Protein AF-X8JCR0-F1 (afdb_monomer_lite)

Sequence (203 aa):
MQSAVPSTCCLCFRPIHILAPSTELDMQSDSSDIDEIDSIQLPACKHTFHWSCWGTYESKNPSGRATCPAPNCGVSTLTYPPDTSSSSSSSKLLVTLYNEGGVSEQFDLGQALDDERYYDSHPGAKLARAFRSMIAEGDLEAAQEIMVSEDWVEAGLSVDCLDEREEGGTGGLTSLALALGRGDEETARALISWGARTEGLAG

InterPro domains:
  IPR013083 Zinc finger, RING/FYVE/PHD-type [G3DSA:3.30.40.10] (1-75)

Secondary structure (DSSP, 8-state):
---PPP-B-TTT--B-----TT----S-----------EEE-TTT--EEEHHHHHHHHHH-GGGGGB--STTT--B--B--S---SS----B-EEEEEETTEEEEEEEHHHHHHHHHHHHH-HHHHHHHHHHHHHHHT-HHHHHHHHTSHHHHHTT--TT---TT-GGGTTTS-HHHHHHHHT-HHHHHHHHHTT---TT---

Radius of gyration: 20.79 Å; chains: 1; bounding box: 53×50×53 Å

pLDDT: mean 82.3, std 17.8, range [32.12, 96.94]

Structure (mmCIF, N/CA/C/O backbone):
data_AF-X8JCR0-F1
#
_entry.id   AF-X8JCR0-F1
#
loop_
_atom_site.group_PDB
_atom_site.id
_atom_site.type_symbol
_atom_site.label_atom_id
_atom_site.label_alt_id
_atom_site.label_comp_id
_atom_site.label_asym_id
_atom_site.label_entity_id
_atom_site.label_seq_id
_atom_site.pdbx_PDB_ins_code
_atom_site.Cartn_x
_atom_site.Cartn_y
_atom_site.Cartn_z
_atom_site.occupancy
_atom_site.B_iso_or_equiv
_atom_site.auth_seq_id
_atom_site.auth_comp_id
_atom_site.auth_asym_id
_atom_site.auth_atom_id
_atom_site.pdbx_PDB_model_num
ATOM 1 N N . MET A 1 1 ? -31.529 -9.026 5.725 1.00 32.12 1 MET A N 1
ATOM 2 C CA . MET A 1 1 ? -31.311 -8.277 6.980 1.00 32.12 1 MET A CA 1
ATOM 3 C C . MET A 1 1 ? -30.013 -7.511 6.792 1.00 32.12 1 MET A C 1
ATOM 5 O O . MET A 1 1 ? -28.964 -8.134 6.806 1.00 32.12 1 MET A O 1
ATOM 9 N N . GLN A 1 2 ? -30.089 -6.225 6.440 1.00 32.38 2 GLN A N 1
ATOM 10 C CA . GLN A 1 2 ? -28.906 -5.389 6.204 1.00 32.38 2 GLN A CA 1
ATOM 11 C C . GLN A 1 2 ? -28.257 -5.098 7.559 1.00 32.38 2 GLN A C 1
ATOM 13 O O . GLN A 1 2 ? -28.899 -4.534 8.443 1.00 32.38 2 GLN A O 1
ATOM 18 N 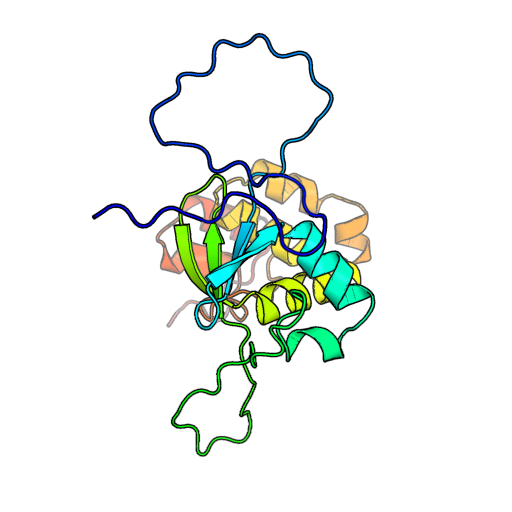N . SER A 1 3 ? -27.026 -5.570 7.747 1.00 35.69 3 SER A N 1
ATOM 19 C CA . SER A 1 3 ? -26.245 -5.292 8.948 1.00 35.69 3 SER A CA 1
ATOM 20 C C . SER A 1 3 ? -25.861 -3.815 8.912 1.00 35.69 3 SER A C 1
ATOM 22 O O . SER A 1 3 ? -25.116 -3.400 8.030 1.00 35.69 3 SER A O 1
ATOM 24 N N . ALA A 1 4 ? -26.426 -3.011 9.814 1.00 46.72 4 ALA A N 1
ATOM 25 C CA . ALA A 1 4 ? -26.104 -1.594 9.922 1.00 46.72 4 ALA A CA 1
ATOM 26 C C . ALA A 1 4 ? -24.630 -1.449 10.321 1.00 46.72 4 ALA A C 1
ATOM 28 O O . ALA A 1 4 ? -24.219 -1.935 11.378 1.00 46.72 4 ALA A O 1
ATOM 29 N N . VAL A 1 5 ? -23.831 -0.830 9.455 1.00 54.09 5 VAL A N 1
ATOM 30 C CA . VAL A 1 5 ? -22.429 -0.539 9.750 1.00 54.09 5 VAL A CA 1
ATOM 31 C C . VAL A 1 5 ? -22.396 0.564 10.821 1.00 54.09 5 VAL A C 1
ATOM 33 O O . VAL A 1 5 ? -23.158 1.528 10.709 1.00 54.09 5 VAL A O 1
ATOM 36 N N . PRO A 1 6 ? -21.599 0.433 11.896 1.00 57.28 6 PRO A N 1
ATOM 37 C CA . PRO A 1 6 ? -21.528 1.442 12.947 1.00 57.28 6 PRO A CA 1
ATOM 38 C C . PRO A 1 6 ? -21.065 2.784 12.379 1.00 57.28 6 PRO A C 1
ATOM 40 O O . PRO A 1 6 ? -20.041 2.868 11.711 1.00 57.28 6 PRO A O 1
ATOM 43 N N . SER A 1 7 ? -21.820 3.839 12.673 1.00 71.62 7 SER A N 1
ATOM 44 C CA . SER A 1 7 ? -21.709 5.144 12.016 1.00 71.62 7 SER A CA 1
ATOM 45 C C . SER A 1 7 ? -20.734 6.118 12.686 1.00 71.62 7 SER A C 1
ATOM 47 O O . SER A 1 7 ? -20.733 7.294 12.336 1.00 71.62 7 SER A O 1
ATOM 49 N N . THR A 1 8 ? -19.948 5.688 13.682 1.00 87.62 8 THR A N 1
ATOM 50 C CA . THR A 1 8 ? -19.044 6.566 14.453 1.00 87.62 8 THR A CA 1
ATOM 51 C C . THR A 1 8 ? -17.763 5.858 14.877 1.00 87.62 8 THR A C 1
ATOM 53 O O . THR A 1 8 ? -17.810 4.721 15.348 1.00 87.62 8 THR A O 1
ATOM 56 N N . CYS A 1 9 ? -16.639 6.567 14.808 1.00 90.88 9 CYS A N 1
ATOM 57 C CA . CYS A 1 9 ? -15.333 6.081 15.243 1.00 90.88 9 CYS A CA 1
ATOM 58 C C . CYS A 1 9 ? -15.215 6.042 16.772 1.00 90.88 9 CYS A C 1
ATOM 60 O O . CYS A 1 9 ? -15.446 7.043 17.450 1.00 90.88 9 CYS A O 1
ATOM 62 N N . CYS A 1 10 ? -14.785 4.910 17.335 1.00 92.62 10 CYS A N 1
ATOM 63 C CA . CYS A 1 10 ? -14.660 4.744 18.789 1.00 92.62 10 CYS A CA 1
ATOM 64 C C . CYS A 1 10 ? -13.437 5.449 19.422 1.00 92.62 10 CYS A C 1
ATOM 66 O O . CYS A 1 10 ? -13.287 5.389 20.641 1.00 92.62 10 CYS A O 1
ATOM 68 N N . LEU A 1 11 ? -12.569 6.093 18.629 1.00 91.69 11 LEU A N 1
ATOM 69 C CA . LEU A 1 11 ? -11.407 6.858 19.116 1.00 91.69 11 LEU A CA 1
ATOM 70 C C . LEU A 1 11 ? -11.662 8.371 19.145 1.00 91.69 11 LEU A C 1
ATOM 72 O O . LEU A 1 11 ? -11.353 9.026 20.137 1.00 91.69 11 LEU A O 1
ATOM 76 N N . CYS A 1 12 ? -12.213 8.931 18.065 1.00 91.88 12 CYS A N 1
ATOM 77 C CA . CYS A 1 12 ? -12.450 10.372 17.940 1.00 91.88 12 CYS A CA 1
ATOM 78 C C . CYS A 1 12 ? -13.924 10.770 18.122 1.00 91.88 12 CYS A C 1
ATOM 80 O O . CYS A 1 12 ? -14.222 11.962 18.186 1.00 91.88 12 CYS A O 1
ATOM 82 N N . PHE A 1 13 ? -14.838 9.793 18.199 1.00 89.88 13 PHE A N 1
ATOM 83 C CA . PHE A 1 13 ? -16.292 9.975 18.320 1.00 89.88 13 PHE A CA 1
ATOM 84 C C . PHE A 1 13 ? -16.938 10.776 17.178 1.00 89.88 13 PHE A C 1
ATOM 86 O O . PHE A 1 13 ? -18.07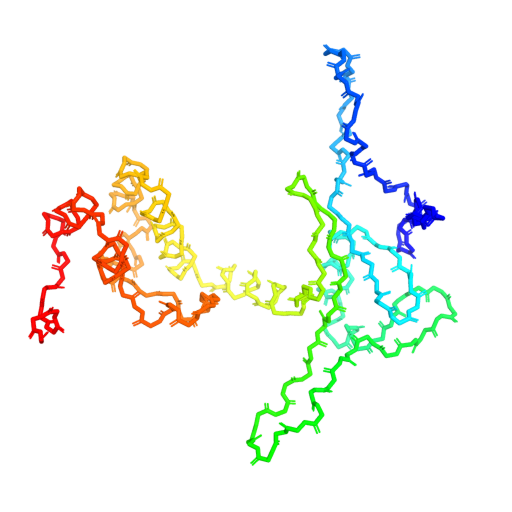8 11.221 17.302 1.00 89.88 13 PHE A O 1
ATOM 93 N N . ARG A 1 14 ? -16.230 10.946 16.056 1.00 87.69 14 ARG A N 1
ATOM 94 C CA . ARG A 1 14 ? -16.751 11.565 14.832 1.00 87.69 14 ARG A CA 1
ATOM 95 C C . ARG A 1 14 ? -17.437 10.524 13.941 1.00 87.69 14 ARG A C 1
ATOM 97 O O . ARG A 1 14 ? -17.109 9.334 14.050 1.00 87.69 14 ARG A O 1
ATOM 104 N N . PRO A 1 15 ? -18.392 10.944 13.092 1.00 83.50 15 PRO A N 1
ATOM 105 C CA . PRO A 1 15 ? -19.056 10.044 12.160 1.00 83.50 15 PRO A CA 1
ATOM 106 C C . PRO A 1 15 ? -18.071 9.397 11.180 1.00 83.50 15 PRO A C 1
ATOM 108 O O . PRO A 1 15 ? -17.012 9.950 10.882 1.00 83.50 15 PRO A O 1
ATOM 111 N N . ILE A 1 16 ? -18.427 8.206 10.708 1.00 81.50 16 ILE A N 1
ATOM 112 C CA . ILE A 1 16 ? -17.735 7.504 9.625 1.00 81.50 16 ILE A CA 1
ATOM 113 C C . ILE A 1 16 ? -18.634 7.575 8.396 1.00 81.50 16 ILE A C 1
ATOM 115 O O . ILE A 1 16 ? -19.791 7.149 8.448 1.00 81.50 16 ILE A O 1
ATOM 119 N N . HIS A 1 17 ? -18.102 8.125 7.310 1.00 71.56 17 HIS A N 1
ATOM 120 C CA . HIS A 1 17 ? -18.827 8.293 6.061 1.00 71.56 17 HIS A CA 1
ATOM 121 C C . HIS A 1 17 ? -18.579 7.066 5.189 1.00 71.56 17 HIS A C 1
ATOM 123 O O . HIS A 1 17 ? -17.493 6.876 4.662 1.00 71.56 17 HIS A O 1
ATOM 129 N N . ILE A 1 18 ? -19.589 6.210 5.057 1.00 60.81 18 ILE A N 1
ATOM 130 C CA . ILE A 1 18 ? -19.546 5.081 4.125 1.00 60.81 18 ILE A CA 1
ATOM 131 C C . ILE A 1 18 ? -20.283 5.540 2.877 1.00 60.81 18 ILE A C 1
ATOM 133 O O . ILE A 1 18 ? -21.478 5.839 2.952 1.00 60.81 18 ILE A O 1
ATOM 137 N N . LEU A 1 19 ? -19.585 5.621 1.742 1.00 53.94 19 LEU A N 1
ATOM 138 C CA . LEU A 1 19 ? -20.215 5.940 0.465 1.00 53.94 19 LEU A CA 1
ATOM 139 C C . LEU A 1 19 ? -21.287 4.883 0.163 1.00 53.94 19 LEU A C 1
ATOM 141 O O . LEU A 1 19 ? -20.994 3.717 -0.100 1.00 53.94 19 LEU A O 1
ATOM 145 N N . ALA A 1 20 ? -22.559 5.277 0.240 1.00 47.97 20 ALA A N 1
ATOM 146 C CA . ALA A 1 20 ? -23.655 4.433 -0.209 1.00 47.97 20 ALA A CA 1
ATOM 147 C C . ALA A 1 20 ? -23.610 4.340 -1.748 1.00 47.97 20 ALA A C 1
ATOM 149 O O . ALA A 1 20 ? -23.444 5.372 -2.402 1.00 47.97 20 ALA A O 1
ATOM 150 N N . PRO A 1 21 ? -23.818 3.154 -2.351 1.00 43.97 21 PRO A N 1
ATOM 151 C CA . PRO A 1 21 ? -23.618 2.919 -3.787 1.00 43.97 21 PRO A CA 1
ATOM 152 C C . PRO A 1 21 ? -24.686 3.555 -4.707 1.00 43.97 21 PRO A C 1
ATOM 154 O O . PRO A 1 21 ? -25.007 2.997 -5.754 1.00 43.97 21 PRO A O 1
ATOM 157 N N . SER A 1 22 ? -25.324 4.674 -4.341 1.00 42.28 22 SER A N 1
ATOM 158 C CA . SER A 1 22 ? -26.428 5.251 -5.138 1.00 42.28 22 SER A CA 1
ATOM 159 C C . SER A 1 22 ? -26.646 6.762 -5.011 1.00 42.28 22 SER A C 1
ATOM 161 O O . SER A 1 22 ? -27.726 7.230 -5.364 1.00 42.28 22 SER A O 1
ATOM 163 N N . THR A 1 23 ? -25.679 7.543 -4.529 1.00 42.44 23 THR A N 1
ATOM 164 C CA . THR A 1 23 ? -25.861 9.004 -4.474 1.00 42.44 23 THR A CA 1
ATOM 165 C C . THR A 1 23 ? -25.008 9.654 -5.546 1.00 42.44 23 THR A C 1
ATOM 167 O O . THR A 1 23 ? -23.797 9.780 -5.395 1.00 42.44 23 THR A O 1
ATOM 170 N N . GLU A 1 24 ? -25.647 10.024 -6.651 1.00 44.69 24 GLU A N 1
ATOM 171 C CA . GLU A 1 24 ? -25.055 10.896 -7.660 1.00 44.69 24 GLU A CA 1
ATOM 172 C C . GLU A 1 24 ? -24.813 12.244 -6.972 1.00 44.69 24 GLU A C 1
ATOM 174 O O . GLU A 1 24 ? -25.754 12.903 -6.527 1.00 44.69 24 GLU A O 1
ATOM 179 N N . LEU A 1 25 ? -23.544 12.578 -6.740 1.00 49.50 25 LEU A N 1
ATOM 180 C CA . LEU A 1 25 ? -23.158 13.758 -5.978 1.00 49.50 25 LEU A CA 1
ATOM 181 C C . LEU A 1 25 ? -23.410 15.008 -6.830 1.00 49.50 25 LEU A C 1
ATOM 183 O O . LEU A 1 25 ? -22.664 15.289 -7.768 1.00 49.50 25 LEU A O 1
ATOM 187 N N . ASP A 1 26 ? -24.445 15.776 -6.482 1.00 42.12 26 ASP A N 1
ATOM 188 C CA . ASP A 1 26 ? -24.567 17.167 -6.914 1.00 42.12 26 ASP A CA 1
ATOM 189 C C . ASP A 1 26 ? -23.321 17.933 -6.435 1.00 42.12 26 ASP A C 1
ATOM 191 O O . ASP A 1 26 ? -23.048 18.049 -5.238 1.00 42.12 26 ASP A O 1
ATOM 195 N N . MET A 1 27 ? -22.540 18.429 -7.398 1.00 51.06 27 MET A N 1
ATOM 196 C CA . MET A 1 27 ? -21.222 19.058 -7.235 1.00 51.06 27 MET A CA 1
ATOM 197 C C . MET A 1 27 ? -21.269 20.451 -6.575 1.00 51.06 27 MET A C 1
ATOM 199 O O . MET A 1 27 ? -20.742 21.416 -7.130 1.00 51.06 27 MET A O 1
ATOM 203 N N . GLN A 1 28 ? -21.896 20.599 -5.408 1.00 49.25 28 GLN A N 1
ATOM 204 C CA . GLN A 1 28 ? -21.862 21.843 -4.629 1.00 49.25 28 GLN A CA 1
ATOM 205 C C . GLN A 1 28 ? -21.836 21.564 -3.120 1.00 49.25 28 GLN A C 1
ATOM 207 O O . GLN A 1 28 ? -22.833 21.733 -2.424 1.00 49.25 28 GLN A O 1
ATOM 212 N N . SER A 1 29 ? -20.669 21.186 -2.596 1.00 41.72 29 SER A N 1
ATOM 213 C CA . SER A 1 29 ? -20.347 21.377 -1.179 1.00 41.72 29 SER A CA 1
ATOM 214 C C . SER A 1 29 ? -18.913 21.886 -1.072 1.00 41.72 29 SER A C 1
ATOM 216 O O . SER A 1 29 ? -17.950 21.136 -1.197 1.00 41.72 29 SER A O 1
ATOM 218 N N . ASP A 1 30 ? -18.799 23.199 -0.902 1.00 42.62 30 ASP A N 1
ATOM 219 C CA . ASP A 1 30 ? -17.584 23.919 -0.528 1.00 42.62 30 ASP A CA 1
ATOM 220 C C . ASP A 1 30 ? -17.314 23.695 0.971 1.00 42.62 30 ASP A C 1
ATOM 222 O O . ASP A 1 30 ? -17.564 24.571 1.799 1.00 42.62 30 ASP A O 1
ATOM 226 N N . SER A 1 31 ? -16.890 22.481 1.341 1.00 43.94 31 SER A N 1
ATOM 227 C CA . SER A 1 31 ? -16.419 22.187 2.697 1.00 43.94 31 SER A CA 1
ATOM 228 C C . SER A 1 31 ? -15.007 21.626 2.662 1.00 43.94 31 SER A C 1
ATOM 230 O O . SER A 1 31 ? -14.744 20.574 2.090 1.00 43.94 31 SER A O 1
ATOM 232 N N . SER A 1 32 ? -14.102 22.319 3.341 1.00 41.47 32 SER A N 1
ATOM 233 C CA . SER A 1 32 ? -12.735 21.913 3.677 1.00 41.47 32 SER A CA 1
ATOM 234 C C . SER A 1 32 ? -12.657 20.723 4.654 1.00 41.47 32 SER A C 1
ATOM 236 O O . SER A 1 32 ? -11.665 20.578 5.366 1.00 41.47 32 SER A O 1
ATOM 238 N N . ASP A 1 33 ? -13.697 19.895 4.715 1.00 45.28 33 ASP A N 1
ATOM 239 C CA . ASP A 1 33 ? -13.726 18.638 5.448 1.00 45.28 33 ASP A CA 1
ATOM 240 C C . ASP A 1 33 ? -13.480 17.523 4.431 1.00 45.28 33 ASP A C 1
ATOM 242 O O . ASP A 1 33 ? -14.374 17.111 3.696 1.00 45.28 33 ASP A O 1
ATOM 246 N N . ILE A 1 34 ? -12.234 17.057 4.354 1.00 49.34 34 ILE A N 1
ATOM 247 C CA . ILE A 1 34 ? -11.940 15.760 3.746 1.00 49.34 34 ILE A CA 1
ATOM 248 C C . ILE A 1 34 ? -12.628 14.740 4.657 1.00 49.34 34 ILE A C 1
ATOM 250 O O . ILE A 1 34 ? -12.091 14.382 5.707 1.00 49.34 34 ILE A O 1
ATOM 254 N N . ASP A 1 35 ? -13.856 14.355 4.316 1.00 52.94 35 ASP A N 1
ATOM 255 C CA . ASP A 1 35 ? -14.552 13.264 4.986 1.00 52.94 35 ASP A CA 1
ATOM 256 C C . ASP A 1 35 ? -13.713 12.002 4.757 1.00 52.94 35 ASP A C 1
ATOM 258 O O . ASP A 1 35 ? -13.630 11.487 3.646 1.00 52.94 35 ASP A O 1
ATOM 262 N N . GLU A 1 36 ? -13.015 11.538 5.793 1.00 58.16 36 GLU A N 1
ATOM 263 C CA . GLU A 1 36 ? -12.220 10.315 5.717 1.00 58.16 36 GLU A CA 1
ATOM 264 C C . GLU A 1 36 ? -13.176 9.125 5.545 1.00 58.16 36 GLU A C 1
ATOM 266 O O . GLU A 1 36 ? -13.865 8.714 6.486 1.00 58.16 36 GLU A O 1
ATOM 271 N N . ILE A 1 37 ? -13.244 8.619 4.311 1.00 67.50 37 ILE A N 1
ATOM 272 C CA . ILE A 1 37 ? -14.103 7.500 3.896 1.00 67.50 37 ILE A CA 1
ATOM 273 C C . ILE A 1 37 ? -13.554 6.167 4.431 1.00 67.50 37 ILE A C 1
ATOM 275 O O . ILE A 1 37 ? -14.311 5.227 4.694 1.00 67.50 37 ILE A O 1
ATOM 279 N N . ASP A 1 38 ? -12.243 6.109 4.671 1.00 85.81 38 ASP A N 1
ATOM 280 C CA . ASP A 1 38 ? -11.549 4.889 5.054 1.00 85.81 38 ASP A CA 1
ATOM 281 C C . ASP A 1 38 ? -11.787 4.532 6.522 1.00 85.81 38 ASP A C 1
ATOM 283 O O . ASP A 1 38 ? -11.375 5.216 7.469 1.00 85.81 38 ASP A O 1
ATOM 287 N N . SER A 1 39 ? -12.447 3.397 6.725 1.00 90.44 39 SER A N 1
ATOM 288 C CA . SER A 1 39 ? -12.751 2.886 8.053 1.00 90.44 39 SER A CA 1
ATOM 289 C C . SER A 1 39 ? -12.496 1.400 8.184 1.00 90.44 39 SER A C 1
ATOM 291 O O . SER A 1 39 ? -12.578 0.618 7.241 1.00 90.44 39 SER A O 1
ATOM 293 N N . ILE A 1 40 ? -12.189 1.000 9.408 1.00 92.75 40 ILE A N 1
ATOM 294 C CA . ILE A 1 40 ? -11.911 -0.379 9.774 1.00 92.75 40 ILE A CA 1
ATOM 295 C C . ILE A 1 40 ? -12.933 -0.842 10.800 1.00 92.75 40 ILE A C 1
ATOM 297 O O . ILE A 1 40 ? -13.318 -0.092 11.699 1.00 92.75 40 ILE A O 1
ATOM 301 N N . GLN A 1 41 ? -13.330 -2.105 10.719 1.00 92.94 41 GLN A N 1
ATOM 302 C CA . GLN A 1 41 ? -14.153 -2.760 11.723 1.00 92.94 41 GLN A CA 1
ATOM 303 C C . GLN A 1 41 ? -13.455 -4.007 12.254 1.00 92.94 41 GLN A C 1
ATOM 305 O O . GLN A 1 41 ? -13.047 -4.890 11.499 1.00 92.94 41 GLN A O 1
ATOM 310 N N . LEU A 1 42 ? -13.375 -4.115 13.580 1.00 93.44 42 LEU A N 1
ATOM 311 C CA . LEU A 1 42 ? -12.841 -5.304 14.236 1.00 93.44 42 LEU A CA 1
ATOM 312 C C . LEU A 1 42 ? -13.864 -6.451 14.182 1.00 93.44 42 LEU A C 1
ATOM 314 O O . LEU A 1 42 ? -15.001 -6.278 14.634 1.00 93.44 42 LEU A O 1
ATOM 318 N N . PRO A 1 43 ? -13.492 -7.657 13.722 1.00 90.75 43 PRO A N 1
ATOM 319 C CA . PRO A 1 43 ? -14.444 -8.746 13.525 1.00 90.75 43 PRO A CA 1
ATOM 320 C C . PRO A 1 43 ? -15.039 -9.270 14.839 1.00 90.75 43 PRO A C 1
ATOM 322 O O . PRO A 1 43 ? -16.217 -9.633 14.850 1.00 90.75 43 PRO A O 1
ATOM 325 N N . ALA A 1 44 ? -14.256 -9.272 15.926 1.00 89.94 44 ALA A N 1
ATOM 326 C CA . ALA A 1 44 ? -14.629 -9.852 17.218 1.00 89.94 44 ALA A CA 1
ATOM 327 C C . ALA A 1 44 ? -15.594 -8.979 18.041 1.00 89.94 44 ALA A C 1
ATOM 329 O O . ALA A 1 44 ? -16.522 -9.501 18.650 1.00 89.94 44 ALA A O 1
ATOM 330 N N . CYS A 1 45 ? -15.390 -7.658 18.065 1.00 92.06 45 CYS A N 1
ATOM 331 C CA . CYS A 1 45 ? -16.192 -6.728 18.872 1.00 92.06 45 CYS A CA 1
ATOM 332 C C . CYS A 1 45 ? -17.052 -5.763 18.047 1.00 92.06 45 CYS A C 1
ATOM 334 O O . CYS A 1 45 ? -17.831 -5.011 18.623 1.00 92.06 45 CYS A O 1
ATOM 336 N N . LYS A 1 46 ? -16.920 -5.774 16.713 1.00 91.56 46 LYS A N 1
ATOM 337 C CA . LYS A 1 46 ? -17.639 -4.904 15.765 1.00 91.56 46 LYS A CA 1
ATOM 338 C C . LYS A 1 46 ? -17.433 -3.398 15.976 1.00 91.56 46 LYS A C 1
ATOM 340 O O . LYS A 1 46 ? -18.097 -2.598 15.325 1.00 91.56 46 LYS A O 1
ATOM 345 N N . HIS A 1 47 ? -16.487 -2.992 16.825 1.00 92.75 47 HIS A N 1
ATOM 346 C CA . HIS A 1 47 ? -16.085 -1.592 16.937 1.00 92.75 47 HIS A CA 1
ATOM 347 C C . HIS A 1 47 ? -15.450 -1.111 15.639 1.00 92.75 47 HIS A C 1
ATOM 349 O O . HIS A 1 47 ? -14.718 -1.860 14.986 1.00 92.75 47 HIS A O 1
ATOM 355 N N . THR A 1 48 ? -15.758 0.135 15.290 1.00 92.00 48 THR A N 1
ATOM 356 C CA . THR A 1 48 ? -15.350 0.754 14.028 1.00 92.00 48 THR A CA 1
ATOM 357 C C . THR A 1 48 ? -14.504 1.991 14.314 1.00 92.00 48 THR A C 1
ATOM 359 O O . THR A 1 48 ? -14.735 2.702 15.299 1.00 92.00 48 THR A O 1
ATOM 362 N N . PHE A 1 49 ? -13.495 2.223 13.483 1.00 92.62 49 PHE A N 1
ATOM 363 C CA . PHE A 1 49 ? -12.529 3.308 13.622 1.00 92.62 49 PHE A CA 1
ATOM 364 C C . PHE A 1 49 ? -12.206 3.888 12.244 1.00 92.62 49 PHE A C 1
ATOM 366 O O . PHE A 1 49 ? -12.241 3.150 11.263 1.00 92.62 49 PHE A O 1
ATOM 373 N N . HIS A 1 50 ? -11.852 5.172 12.165 1.00 91.81 50 HIS A N 1
ATOM 374 C CA . HIS A 1 50 ? -11.146 5.696 10.987 1.00 91.81 50 HIS A CA 1
ATOM 375 C C . HIS A 1 50 ? -9.773 5.033 10.874 1.00 91.81 50 HIS A C 1
ATOM 377 O O . HIS A 1 50 ? -9.142 4.765 11.909 1.00 91.81 50 HIS A O 1
ATOM 383 N N . TRP A 1 51 ? -9.305 4.809 9.647 1.00 90.81 51 TRP A N 1
ATOM 384 C CA . TRP A 1 51 ? -7.957 4.301 9.390 1.00 90.81 51 TRP A CA 1
ATOM 385 C C . TRP A 1 51 ? -6.897 5.169 10.085 1.00 90.81 51 TRP A C 1
ATOM 387 O O . TRP A 1 51 ? -6.109 4.669 10.896 1.00 90.81 51 TRP A O 1
ATOM 397 N N . SER A 1 52 ? -6.954 6.489 9.881 1.00 89.81 52 SER A N 1
ATOM 398 C CA . SER A 1 52 ? -6.011 7.457 10.454 1.00 89.81 52 SER A CA 1
ATOM 399 C C . SER A 1 52 ? -6.023 7.470 11.984 1.00 89.81 52 SER A C 1
ATOM 401 O O . SER A 1 52 ? -4.974 7.591 12.631 1.00 89.81 52 SER A O 1
ATOM 403 N N . CYS A 1 53 ? -7.204 7.315 12.594 1.00 92.25 53 CYS A N 1
ATOM 404 C CA . CYS A 1 53 ? -7.356 7.290 14.045 1.00 92.25 53 CYS A CA 1
ATOM 405 C C . CYS A 1 53 ? -6.647 6.074 14.635 1.00 92.25 53 CYS A C 1
ATOM 407 O O . CYS A 1 53 ? -5.942 6.203 15.640 1.00 92.25 53 CYS A O 1
ATOM 409 N N . TRP A 1 54 ? -6.807 4.907 14.006 1.00 92.56 54 TRP A N 1
ATOM 410 C CA . TRP A 1 54 ? -6.105 3.700 14.423 1.00 92.56 54 TRP A CA 1
ATOM 411 C C . TRP A 1 54 ? -4.593 3.829 14.224 1.00 92.56 54 TRP A C 1
ATOM 413 O O . TRP A 1 54 ? -3.843 3.580 15.169 1.00 92.56 54 TRP A O 1
ATOM 423 N N . GLY A 1 55 ? -4.140 4.286 13.051 1.00 90.31 55 GLY A N 1
ATOM 424 C CA . GLY A 1 55 ? -2.715 4.506 12.777 1.00 90.31 55 GLY A CA 1
ATOM 425 C C . GLY A 1 55 ? -2.068 5.474 13.778 1.00 90.31 55 GLY A C 1
ATOM 426 O O . GLY A 1 55 ? -0.987 5.222 14.307 1.00 90.31 55 GLY A O 1
ATOM 427 N N . THR A 1 56 ? -2.773 6.546 14.152 1.00 91.19 56 THR A N 1
ATOM 428 C CA . THR A 1 56 ? -2.323 7.493 15.188 1.00 91.19 56 THR A CA 1
ATOM 429 C C . THR A 1 56 ? -2.285 6.869 16.585 1.00 91.19 56 THR A C 1
ATOM 431 O O . THR A 1 56 ? -1.396 7.169 17.385 1.00 91.19 56 THR A O 1
ATOM 434 N N . TYR A 1 57 ? -3.266 6.032 16.924 1.00 91.81 57 TYR A N 1
ATOM 435 C CA . TYR A 1 57 ? -3.290 5.320 18.200 1.00 91.81 57 TYR A CA 1
ATOM 436 C C . TYR A 1 57 ? -2.099 4.360 18.316 1.00 91.81 57 TYR A C 1
ATOM 438 O O . TYR A 1 57 ? -1.392 4.355 19.325 1.00 91.81 57 TYR A O 1
ATOM 446 N N . GLU A 1 58 ? -1.853 3.588 17.264 1.00 90.44 58 GLU A N 1
ATOM 447 C CA . GLU A 1 58 ? -0.820 2.561 17.230 1.00 90.44 58 GLU A CA 1
ATOM 448 C C . GLU A 1 58 ? 0.593 3.161 17.096 1.00 90.44 58 GLU A C 1
ATOM 450 O O . GLU A 1 58 ? 1.526 2.653 17.712 1.00 90.44 58 GLU A O 1
ATOM 455 N N . SER A 1 59 ? 0.769 4.304 16.422 1.00 87.69 59 SER A N 1
ATOM 456 C CA . SER A 1 59 ? 2.046 5.045 16.424 1.00 87.69 59 SER A CA 1
ATOM 457 C C . SER A 1 59 ? 2.437 5.579 17.800 1.00 87.69 59 SER A C 1
ATOM 459 O O . SER A 1 59 ? 3.611 5.545 18.171 1.00 87.69 59 SER A O 1
ATOM 461 N N . LYS A 1 60 ? 1.461 6.008 18.607 1.00 89.62 60 LYS A N 1
ATOM 462 C CA . LYS A 1 60 ? 1.690 6.431 19.999 1.00 89.62 60 LYS A CA 1
ATOM 463 C C . LYS A 1 60 ? 1.879 5.253 20.954 1.00 89.62 60 LYS A C 1
ATOM 465 O O . LYS A 1 60 ? 2.471 5.428 22.018 1.00 89.62 60 LYS A O 1
ATOM 470 N N . ASN A 1 61 ? 1.362 4.076 20.605 1.00 86.94 61 ASN A N 1
ATOM 471 C CA . ASN A 1 61 ? 1.447 2.870 21.418 1.00 86.94 61 ASN A CA 1
ATOM 472 C C . ASN A 1 61 ? 1.574 1.614 20.532 1.00 86.94 61 ASN A C 1
ATOM 474 O O . ASN A 1 61 ? 0.565 0.952 20.278 1.00 86.94 61 ASN A O 1
ATOM 478 N N . PRO A 1 62 ? 2.793 1.243 20.094 1.00 76.81 62 PRO A N 1
ATOM 479 C CA . PRO A 1 62 ? 3.000 0.131 19.156 1.00 76.81 62 PRO A CA 1
ATOM 480 C C . PRO A 1 62 ? 2.496 -1.223 19.679 1.00 76.81 62 PRO A C 1
ATOM 482 O O . PRO A 1 62 ? 1.965 -2.041 18.930 1.00 76.81 62 PRO A O 1
ATOM 485 N N . SER A 1 63 ? 2.576 -1.440 20.995 1.00 79.50 63 SER A N 1
ATOM 486 C CA . SER A 1 63 ? 2.023 -2.629 21.662 1.00 79.50 63 SER A CA 1
ATOM 487 C C . SER A 1 63 ? 0.497 -2.578 21.826 1.00 79.50 63 SER A C 1
ATOM 489 O O . SER A 1 63 ? -0.125 -3.573 22.194 1.00 79.50 63 SER A O 1
ATOM 491 N N . GLY A 1 64 ? -0.119 -1.422 21.569 1.00 80.38 64 GLY A N 1
ATOM 492 C CA . GLY A 1 64 ? -1.549 -1.166 21.726 1.00 80.38 64 GLY A CA 1
ATOM 493 C C . GLY A 1 64 ? -2.419 -1.888 20.705 1.00 80.38 64 GLY A C 1
ATOM 494 O O . GLY A 1 64 ? -3.593 -2.118 20.970 1.00 80.38 64 GLY A O 1
ATOM 495 N N . ARG A 1 65 ? -1.853 -2.339 19.577 1.00 88.25 65 ARG A N 1
ATOM 496 C CA . ARG A 1 65 ? -2.608 -3.075 18.550 1.00 88.25 65 ARG A CA 1
ATOM 497 C C . ARG A 1 65 ? -3.103 -4.452 18.991 1.00 88.25 65 ARG A C 1
ATOM 499 O O . ARG A 1 65 ? -3.800 -5.091 18.210 1.00 88.25 65 ARG A O 1
ATOM 506 N N . ALA A 1 66 ? -2.704 -4.929 20.175 1.00 89.25 66 ALA A N 1
ATOM 507 C CA . ALA A 1 66 ? -3.093 -6.229 20.717 1.00 89.25 66 ALA A CA 1
ATOM 508 C C . ALA A 1 66 ? -4.497 -6.246 21.338 1.00 89.25 66 ALA A C 1
ATOM 510 O O . ALA A 1 66 ? -5.088 -7.317 21.496 1.00 89.25 66 ALA A O 1
ATOM 511 N N . THR A 1 67 ? -5.035 -5.078 21.692 1.00 92.88 67 THR A N 1
ATOM 512 C CA . THR A 1 67 ? -6.347 -4.950 22.325 1.00 92.88 67 THR A CA 1
ATOM 513 C C . THR A 1 67 ? -7.173 -3.855 21.668 1.00 92.88 67 THR A C 1
ATOM 515 O O . THR A 1 67 ? -6.662 -2.867 21.150 1.00 92.88 67 THR A O 1
ATOM 518 N N . CYS A 1 68 ? -8.493 -4.027 21.685 1.00 94.06 68 CYS A N 1
ATOM 519 C CA . CYS A 1 68 ? -9.409 -3.030 21.157 1.00 94.06 68 CYS A CA 1
ATOM 520 C C . CYS A 1 68 ? -9.355 -1.755 22.024 1.00 94.06 68 CYS A C 1
ATOM 522 O O . CYS A 1 68 ? -9.661 -1.841 23.219 1.00 94.06 68 CYS A O 1
ATOM 524 N N . PRO A 1 69 ? -9.049 -0.574 21.447 1.00 93.31 69 PRO A N 1
ATOM 525 C CA . PRO A 1 69 ? -8.932 0.676 22.196 1.00 93.31 69 PRO A CA 1
ATOM 526 C C . PRO A 1 69 ? -10.282 1.329 22.521 1.00 93.31 69 PRO A C 1
ATOM 528 O O . PRO A 1 69 ? -10.316 2.375 23.167 1.00 93.31 69 PRO A O 1
ATOM 531 N N . ALA A 1 70 ? -11.399 0.737 22.083 1.00 92.12 70 ALA A N 1
ATOM 532 C CA . ALA A 1 70 ? -12.724 1.240 22.419 1.00 92.12 70 ALA A CA 1
ATOM 533 C C . ALA A 1 70 ? -12.959 1.188 23.946 1.00 92.12 70 ALA A C 1
ATOM 535 O O . ALA A 1 70 ? -12.567 0.207 24.597 1.00 92.12 70 ALA A O 1
ATOM 536 N N . PRO A 1 71 ? -13.635 2.198 24.529 1.00 87.50 71 PRO A N 1
ATOM 537 C CA . PRO A 1 71 ? -13.917 2.236 25.960 1.00 87.50 71 PRO A CA 1
ATOM 538 C C . PRO A 1 71 ? -14.603 0.951 26.437 1.00 87.50 71 PRO A C 1
ATOM 540 O O . PRO A 1 71 ? -15.594 0.518 25.855 1.00 87.50 71 PRO A O 1
ATOM 543 N N . ASN A 1 72 ? -14.093 0.352 27.516 1.00 88.25 72 ASN A N 1
ATOM 544 C CA . ASN A 1 72 ? -14.633 -0.867 28.137 1.00 88.25 72 ASN A CA 1
ATOM 545 C C . ASN A 1 72 ? -14.668 -2.125 27.242 1.00 88.25 72 ASN A C 1
ATOM 547 O O . ASN A 1 72 ? -15.370 -3.076 27.580 1.00 88.25 72 ASN A O 1
ATOM 551 N N . CYS A 1 73 ? -13.930 -2.167 26.126 1.00 91.31 73 CYS A N 1
ATOM 552 C CA . CYS A 1 73 ? -13.877 -3.357 25.276 1.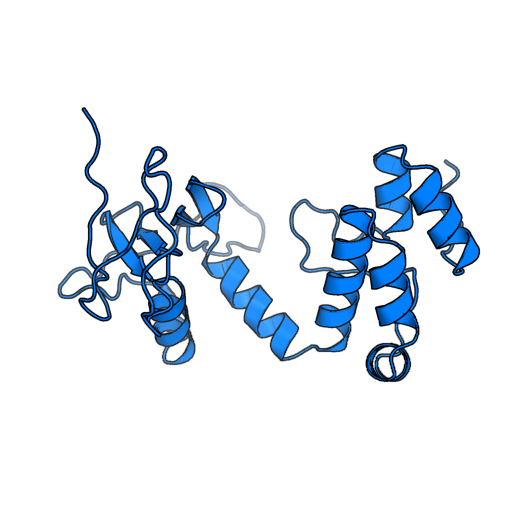00 91.31 73 CYS A CA 1
ATOM 553 C C . CYS A 1 73 ? -12.763 -4.323 25.698 1.00 91.31 73 CYS A C 1
ATOM 555 O O . CYS A 1 73 ? -13.048 -5.425 26.156 1.00 91.31 73 CYS A O 1
ATOM 557 N N . GLY A 1 74 ? -11.495 -3.933 25.519 1.00 86.50 74 GLY A N 1
ATOM 558 C CA . GLY A 1 74 ? -10.331 -4.745 25.903 1.00 86.50 74 GLY A CA 1
ATOM 559 C C . GLY A 1 74 ? -10.193 -6.098 25.186 1.00 86.50 74 GLY A C 1
ATOM 560 O O . GLY A 1 74 ? -9.308 -6.876 25.533 1.00 86.50 74 GLY A O 1
ATOM 561 N N . VAL A 1 75 ? -11.045 -6.394 24.198 1.00 92.38 75 VAL A N 1
ATOM 562 C CA . VAL A 1 75 ? -11.012 -7.646 23.428 1.00 92.38 75 VAL A CA 1
ATOM 563 C C . VAL A 1 75 ? -9.702 -7.741 22.648 1.00 92.38 75 VAL A C 1
ATOM 565 O O . VAL A 1 75 ? -9.264 -6.748 22.066 1.00 92.38 75 VAL A O 1
ATOM 568 N N . SER A 1 76 ? -9.098 -8.933 22.623 1.00 91.81 76 SER A N 1
ATOM 569 C CA . SER A 1 76 ? -7.920 -9.211 21.797 1.00 91.81 76 SER A CA 1
ATOM 570 C C . SER A 1 76 ? -8.248 -9.003 20.324 1.00 91.81 76 SER A C 1
ATOM 572 O O . SER A 1 76 ? -9.222 -9.550 19.809 1.00 91.81 76 SER A O 1
ATOM 574 N N . THR A 1 77 ? -7.419 -8.227 19.646 1.00 91.94 77 THR A N 1
ATOM 575 C CA . THR A 1 77 ? -7.555 -7.906 18.217 1.00 91.94 77 THR A CA 1
ATOM 576 C C . THR A 1 77 ? -6.658 -8.768 17.340 1.00 91.94 77 THR A C 1
ATOM 578 O O . THR A 1 77 ? -6.862 -8.849 16.131 1.00 91.94 77 THR A O 1
ATOM 581 N N . LEU A 1 78 ? -5.689 -9.448 17.950 1.00 90.75 78 LEU A N 1
ATOM 582 C CA . LEU A 1 78 ? -4.780 -10.347 17.261 1.00 90.75 78 LEU A CA 1
ATOM 583 C C . LEU A 1 78 ? -5.428 -11.705 17.008 1.00 90.75 78 LEU A C 1
ATOM 585 O O . LEU A 1 78 ? -5.988 -12.329 17.912 1.00 90.75 78 LEU A O 1
ATOM 589 N N . THR A 1 79 ? -5.302 -12.161 15.768 1.00 85.62 79 THR A N 1
ATOM 590 C CA . THR A 1 79 ? -5.672 -13.499 15.318 1.00 85.62 79 THR A CA 1
ATOM 591 C C . THR A 1 79 ? -4.415 -14.351 15.205 1.00 85.62 79 THR A C 1
ATOM 593 O O . THR A 1 79 ? -3.405 -13.921 14.642 1.00 85.62 79 THR A O 1
ATOM 596 N N . TYR A 1 80 ? -4.485 -15.571 15.729 1.00 79.62 80 TYR A N 1
ATOM 597 C CA . TYR A 1 80 ? -3.415 -16.558 15.644 1.00 79.62 80 TYR A CA 1
ATOM 598 C C . TYR A 1 80 ? -3.857 -17.661 14.677 1.00 79.62 80 TYR A C 1
ATOM 600 O O . TYR A 1 80 ? -4.914 -18.255 14.909 1.00 79.62 80 TYR A O 1
ATOM 608 N N . PRO A 1 81 ? -3.117 -17.923 13.585 1.00 68.00 81 PRO A N 1
ATOM 609 C CA . PRO A 1 81 ? -3.447 -19.028 12.694 1.00 68.00 81 PRO A CA 1
ATOM 610 C C . PRO A 1 81 ? -3.399 -20.357 13.474 1.00 68.00 81 PRO A C 1
ATOM 612 O O . PRO A 1 81 ? -2.482 -20.550 14.276 1.00 68.00 81 PRO A O 1
ATOM 615 N N . PRO A 1 82 ? -4.383 -21.257 13.282 1.00 58.16 82 PRO A N 1
ATOM 616 C CA . PRO A 1 82 ? -4.568 -22.428 14.139 1.00 58.16 82 PRO A CA 1
ATOM 617 C C . PRO A 1 82 ? -3.452 -23.479 14.030 1.00 58.16 82 PRO A C 1
ATOM 619 O O . PRO A 1 82 ? -3.295 -24.261 14.959 1.00 58.16 82 PRO A O 1
ATOM 622 N N . ASP A 1 83 ? -2.639 -23.469 12.968 1.00 56.31 83 ASP A N 1
ATOM 623 C CA . ASP A 1 83 ? -1.660 -24.524 12.702 1.00 56.31 83 ASP A CA 1
ATOM 624 C C . ASP A 1 83 ? -0.407 -23.989 11.993 1.00 56.31 83 ASP A C 1
ATOM 626 O O . ASP A 1 83 ? -0.367 -23.909 10.768 1.00 56.31 83 ASP A O 1
ATOM 630 N N . THR A 1 84 ? 0.663 -23.687 12.731 1.00 47.31 84 THR A N 1
ATOM 631 C CA . THR A 1 84 ? 2.021 -23.742 12.164 1.00 47.31 84 THR A CA 1
ATOM 632 C C . THR A 1 84 ? 3.015 -24.213 13.215 1.00 47.31 84 THR A C 1
ATOM 634 O O . THR A 1 84 ? 3.483 -23.447 14.053 1.00 47.31 84 THR A O 1
ATOM 637 N N . SER A 1 85 ? 3.419 -25.475 13.100 1.00 44.81 85 SER A N 1
ATOM 638 C CA . SER A 1 85 ? 4.659 -26.051 13.636 1.00 44.81 85 SER A CA 1
ATOM 639 C C . SER A 1 85 ? 5.918 -25.501 12.932 1.00 44.81 85 SER A C 1
ATOM 641 O O . SER A 1 85 ? 6.901 -26.214 12.740 1.00 44.81 85 SER A O 1
ATOM 643 N N . SER A 1 86 ? 5.877 -24.229 12.539 1.00 42.91 86 SER A N 1
ATOM 644 C CA . SER A 1 86 ? 6.911 -23.497 11.814 1.00 42.91 86 SER A CA 1
ATOM 645 C C . SER A 1 86 ? 7.205 -22.235 12.616 1.00 42.91 86 SER A C 1
ATOM 647 O O . SER A 1 86 ? 6.286 -21.577 13.094 1.00 42.91 86 SER A O 1
ATOM 649 N N . SER A 1 87 ? 8.481 -21.920 12.789 1.00 42.38 87 SER A N 1
ATOM 650 C CA . SER A 1 87 ? 9.092 -20.993 13.755 1.00 42.38 87 SER A CA 1
ATOM 651 C C . SER A 1 87 ? 8.667 -19.511 13.693 1.00 42.38 87 SER A C 1
ATOM 653 O O . SER A 1 87 ? 9.351 -18.662 14.258 1.00 42.38 87 SER A O 1
ATOM 655 N N . SER A 1 88 ? 7.578 -19.175 13.007 1.00 47.09 88 SER A N 1
ATOM 656 C CA . SER A 1 88 ? 7.112 -17.814 12.742 1.00 47.09 88 SER A CA 1
ATOM 657 C C . SER A 1 88 ? 5.604 -17.703 12.986 1.00 47.09 88 SER A C 1
ATOM 659 O O . SER A 1 88 ? 4.818 -17.474 12.070 1.00 47.09 88 SER A O 1
ATOM 661 N N . SER A 1 89 ? 5.182 -17.886 14.238 1.00 51.31 89 SER A N 1
ATOM 662 C CA . SER A 1 89 ? 3.814 -17.622 14.695 1.00 51.31 89 SER A CA 1
ATOM 663 C C . SER A 1 89 ? 3.565 -16.108 14.807 1.00 51.31 89 SER A C 1
ATOM 665 O O . SER A 1 89 ? 3.422 -15.575 15.909 1.00 51.31 89 SER A O 1
ATOM 667 N N . SER A 1 90 ? 3.582 -15.387 13.684 1.00 68.44 90 SER A N 1
ATOM 668 C CA . SER A 1 90 ? 3.257 -13.958 13.661 1.00 68.44 90 SER A CA 1
ATOM 669 C C . SER A 1 90 ? 1.746 -13.781 13.811 1.00 68.44 90 SER A C 1
ATOM 671 O O . SER A 1 90 ? 0.967 -14.215 12.961 1.00 68.44 90 SER A O 1
ATOM 673 N N . SER A 1 91 ? 1.325 -13.162 14.910 1.00 84.81 91 SER A N 1
ATOM 674 C CA . SER A 1 91 ? -0.059 -12.741 15.119 1.00 84.81 91 SER A CA 1
ATOM 675 C C . SER A 1 91 ? -0.476 -11.699 14.082 1.00 84.81 91 SER A C 1
ATOM 677 O O . SER A 1 91 ? 0.281 -10.758 13.850 1.00 84.81 91 SER A O 1
ATOM 679 N N . LYS A 1 92 ? -1.684 -11.821 13.528 1.00 90.50 92 LYS A N 1
ATOM 680 C CA . LYS A 1 92 ? -2.223 -10.903 12.511 1.00 90.50 92 LYS A CA 1
ATOM 681 C C . LYS A 1 92 ? -3.316 -10.006 13.073 1.00 90.50 92 LYS A C 1
ATOM 683 O O . LYS A 1 92 ? -4.095 -10.455 13.916 1.00 90.50 92 LYS A O 1
ATOM 688 N N . LEU A 1 93 ? -3.417 -8.769 12.591 1.00 92.38 93 LEU A N 1
ATOM 689 C CA . LEU A 1 93 ? -4.506 -7.855 12.950 1.00 92.38 93 LEU A CA 1
ATOM 690 C C . LEU A 1 93 ? -5.503 -7.810 11.793 1.00 92.38 93 LEU A C 1
ATOM 692 O O . LEU A 1 93 ? -5.413 -6.965 10.909 1.00 92.38 93 LEU A O 1
ATOM 696 N N . LEU A 1 94 ? -6.448 -8.748 11.806 1.00 94.06 94 LEU A N 1
ATOM 697 C CA . LEU A 1 94 ? -7.430 -8.891 10.735 1.00 94.06 94 LEU A CA 1
ATOM 698 C C . LEU A 1 94 ? -8.653 -8.007 10.993 1.00 94.06 94 LEU A C 1
ATOM 700 O O . LEU A 1 94 ? -9.289 -8.106 12.047 1.00 94.06 94 LEU A O 1
ATOM 704 N N . VAL A 1 95 ? -9.003 -7.176 10.014 1.00 93.25 95 VAL A N 1
ATOM 705 C CA . VAL A 1 95 ? -10.144 -6.252 10.059 1.00 93.25 95 VAL A CA 1
ATOM 706 C C . VAL A 1 95 ? -11.020 -6.393 8.816 1.00 93.25 95 VAL A C 1
ATOM 708 O O . VAL A 1 95 ? -10.626 -6.993 7.816 1.00 93.25 95 VAL A O 1
ATOM 711 N N . THR A 1 96 ? -12.227 -5.841 8.874 1.00 93.00 96 THR A N 1
ATOM 712 C CA . THR A 1 96 ? -12.977 -5.491 7.663 1.00 93.00 96 THR A CA 1
ATOM 713 C C . THR A 1 96 ? -12.652 -4.042 7.327 1.00 93.00 96 THR A C 1
ATOM 715 O O . THR A 1 96 ? -12.944 -3.161 8.134 1.00 93.00 96 THR A O 1
ATOM 718 N N . LEU A 1 97 ? -12.027 -3.811 6.176 1.00 91.94 97 LEU A N 1
ATOM 719 C CA . LEU A 1 97 ? -11.712 -2.487 5.648 1.00 91.94 97 LEU A CA 1
ATOM 720 C C . LEU A 1 97 ? -12.848 -2.024 4.730 1.00 91.94 97 LEU A C 1
ATOM 722 O O . LEU A 1 97 ? -13.290 -2.778 3.865 1.00 91.94 97 LEU A O 1
ATOM 726 N N . TYR A 1 98 ? -13.296 -0.792 4.922 1.00 88.62 98 TYR A N 1
ATOM 727 C CA . TYR A 1 98 ? -14.217 -0.074 4.051 1.00 88.62 98 TYR A CA 1
ATOM 728 C C . TYR A 1 98 ? -13.449 1.118 3.494 1.00 88.62 98 TYR A C 1
ATOM 730 O O . TYR A 1 98 ? -12.991 1.947 4.276 1.00 88.62 98 TYR A O 1
ATOM 738 N N . ASN A 1 99 ? -13.290 1.182 2.179 1.00 85.81 99 ASN A N 1
ATOM 739 C CA . ASN A 1 99 ? -12.619 2.280 1.489 1.00 85.81 99 ASN A CA 1
ATOM 740 C C . ASN A 1 99 ? -13.400 2.670 0.225 1.00 85.81 99 ASN A C 1
ATOM 742 O O . ASN A 1 99 ? -14.429 2.068 -0.093 1.00 85.81 99 ASN A O 1
ATOM 746 N N . GLU A 1 100 ? -12.917 3.670 -0.513 1.00 80.00 100 GLU A N 1
ATOM 747 C CA . GLU A 1 100 ? -13.536 4.108 -1.777 1.00 80.00 100 GLU A CA 1
ATOM 748 C C . GLU A 1 100 ? -13.656 2.978 -2.817 1.00 80.00 100 GLU A C 1
ATOM 750 O O . GLU A 1 100 ? -14.588 2.962 -3.622 1.00 80.00 100 GLU A O 1
ATOM 755 N N . GLY A 1 101 ? -12.744 2.001 -2.771 1.00 75.88 101 GLY A N 1
ATOM 756 C CA . GLY A 1 101 ? -12.726 0.831 -3.652 1.00 75.88 101 GLY A CA 1
ATOM 757 C C . GLY A 1 101 ? -13.706 -0.284 -3.265 1.00 75.88 101 GLY A C 1
ATOM 758 O O . GLY A 1 101 ? -13.871 -1.234 -4.032 1.00 75.88 101 GLY A O 1
ATOM 759 N N . GLY A 1 102 ? -14.368 -0.191 -2.107 1.00 83.88 102 GLY A N 1
ATOM 760 C CA . GLY A 1 102 ? -15.346 -1.165 -1.630 1.00 83.88 102 GLY A CA 1
ATOM 761 C C . GLY A 1 102 ? -15.026 -1.736 -0.248 1.00 83.88 102 GLY A C 1
ATOM 762 O O . GLY A 1 102 ? -14.571 -1.036 0.655 1.00 83.88 102 GLY A O 1
ATOM 763 N N . VAL A 1 103 ? -15.348 -3.020 -0.053 1.00 88.81 103 VAL A N 1
ATOM 764 C CA . VAL A 1 103 ? -15.198 -3.715 1.235 1.00 88.81 103 VAL A CA 1
ATOM 765 C C . VAL A 1 103 ? -14.221 -4.874 1.096 1.00 88.81 103 VAL A C 1
ATOM 767 O O . VAL A 1 103 ? -14.450 -5.782 0.297 1.00 88.81 103 VAL A O 1
ATOM 770 N N . SER A 1 104 ? -13.184 -4.874 1.931 1.00 90.50 104 SER A N 1
ATOM 771 C CA . SER A 1 104 ? -12.180 -5.937 2.020 1.00 90.50 104 SER A CA 1
ATOM 772 C C . SER A 1 104 ? -12.274 -6.626 3.378 1.00 90.50 104 SER A C 1
ATOM 774 O O . SER A 1 104 ? -11.938 -6.057 4.419 1.00 90.50 104 SER A O 1
ATOM 776 N N . GLU A 1 105 ? -12.754 -7.866 3.389 1.00 91.81 105 GLU A N 1
ATOM 777 C CA . GLU A 1 105 ? -12.786 -8.694 4.595 1.00 91.81 105 GLU A CA 1
ATOM 778 C C . GLU A 1 105 ? -11.421 -9.345 4.859 1.00 91.81 105 GLU A C 1
ATOM 780 O O . GLU A 1 105 ? -10.683 -9.652 3.929 1.00 91.81 105 GLU A O 1
ATOM 785 N N . GLN A 1 106 ? -11.108 -9.606 6.134 1.00 91.25 106 GLN A N 1
ATOM 786 C CA . GLN A 1 106 ? -9.851 -10.246 6.563 1.00 91.25 106 GLN A CA 1
ATOM 787 C C . GLN A 1 106 ? -8.585 -9.487 6.127 1.00 91.25 106 GLN A C 1
ATOM 789 O O . GLN A 1 106 ? -7.525 -10.086 5.962 1.00 91.25 106 GLN A O 1
ATOM 794 N N . PHE A 1 107 ? -8.688 -8.168 5.980 1.00 91.81 107 PHE A N 1
ATOM 795 C CA . PHE A 1 107 ? -7.559 -7.304 5.667 1.00 91.81 107 PHE A CA 1
ATOM 796 C C . PHE A 1 107 ? -6.575 -7.270 6.845 1.00 91.81 107 PHE A C 1
ATOM 798 O O . PHE A 1 107 ? -6.989 -7.020 7.981 1.00 91.81 107 PHE A O 1
ATOM 805 N N . ASP A 1 108 ? -5.287 -7.524 6.597 1.00 92.50 108 ASP A N 1
ATOM 806 C CA . ASP A 1 108 ? -4.249 -7.504 7.634 1.00 92.50 108 ASP A CA 1
ATOM 807 C C . ASP A 1 108 ? -3.735 -6.078 7.862 1.00 92.50 108 ASP A C 1
ATOM 809 O O . ASP A 1 108 ? -2.702 -5.652 7.348 1.00 92.50 108 ASP A O 1
ATOM 813 N N . LEU A 1 109 ? -4.477 -5.327 8.675 1.00 92.12 109 LEU A N 1
ATOM 814 C CA . LEU A 1 109 ? -4.131 -3.956 9.044 1.00 92.12 109 LEU A CA 1
ATOM 815 C C . LEU A 1 109 ? -2.776 -3.866 9.754 1.00 92.12 109 LEU A C 1
ATOM 817 O O . LEU A 1 109 ? -2.097 -2.848 9.667 1.00 92.12 109 LEU A O 1
ATOM 821 N N . GLY A 1 110 ? -2.383 -4.918 10.475 1.00 91.12 110 GLY A N 1
ATOM 822 C CA . GLY A 1 110 ? -1.098 -4.953 11.166 1.00 91.12 110 GLY A CA 1
ATOM 823 C C . GLY A 1 110 ? 0.058 -4.896 10.176 1.00 91.12 110 GLY A C 1
ATOM 824 O O . GLY A 1 110 ? 0.953 -4.072 10.344 1.00 91.12 110 GLY A O 1
ATOM 825 N N . GLN A 1 111 ? -0.015 -5.727 9.134 1.00 89.50 111 GLN A N 1
ATOM 826 C CA . GLN A 1 111 ? 0.969 -5.753 8.057 1.00 89.50 111 GLN A CA 1
ATOM 827 C C . GLN A 1 111 ? 1.003 -4.419 7.302 1.00 89.50 111 GLN A C 1
ATOM 829 O O . GLN A 1 111 ? 2.077 -3.846 7.147 1.00 89.50 111 GLN A O 1
ATOM 834 N N . ALA A 1 112 ? -0.162 -3.873 6.938 1.00 90.38 112 ALA A N 1
ATOM 835 C CA . ALA A 1 112 ? -0.244 -2.601 6.219 1.00 90.38 112 ALA A CA 1
ATOM 836 C C . ALA A 1 112 ? 0.433 -1.440 6.975 1.00 90.38 112 ALA A C 1
ATOM 838 O O . ALA A 1 112 ? 1.237 -0.712 6.399 1.00 90.38 112 ALA A O 1
ATOM 839 N N . LEU A 1 113 ? 0.177 -1.306 8.282 1.00 90.12 113 LEU A N 1
ATOM 840 C CA . LEU A 1 113 ? 0.815 -0.275 9.114 1.00 90.12 113 LEU A CA 1
ATOM 841 C C . LEU A 1 113 ? 2.325 -0.503 9.279 1.00 90.12 113 LEU A C 1
ATOM 843 O O . LEU A 1 113 ? 3.100 0.452 9.362 1.00 90.12 113 LEU A O 1
ATOM 847 N N . ASP A 1 114 ? 2.758 -1.762 9.362 1.00 89.69 114 ASP A N 1
ATOM 848 C CA . ASP A 1 114 ? 4.182 -2.094 9.449 1.00 89.69 114 ASP A CA 1
ATOM 849 C C . ASP A 1 114 ? 4.915 -1.797 8.137 1.00 89.69 114 ASP A C 1
ATOM 851 O O . ASP A 1 114 ? 6.072 -1.368 8.169 1.00 89.69 114 ASP A O 1
ATOM 855 N N . ASP A 1 115 ? 4.244 -1.976 7.003 1.00 90.06 115 ASP A N 1
ATOM 856 C CA . ASP A 1 115 ? 4.768 -1.647 5.684 1.00 90.06 115 ASP A CA 1
ATOM 857 C C . ASP A 1 115 ? 4.836 -0.133 5.467 1.00 90.06 115 ASP A C 1
ATOM 859 O O . ASP A 1 115 ? 5.887 0.362 5.064 1.00 90.06 115 ASP A O 1
ATOM 863 N N . GLU A 1 116 ? 3.798 0.628 5.832 1.00 88.94 116 GLU A N 1
ATOM 864 C CA . GLU A 1 116 ? 3.833 2.101 5.812 1.00 88.94 116 GLU A CA 1
ATOM 865 C C . GLU A 1 116 ? 5.056 2.645 6.570 1.00 88.94 116 GLU A C 1
ATOM 867 O O . GLU A 1 116 ? 5.859 3.407 6.027 1.00 88.94 116 GLU A O 1
ATOM 872 N N . ARG A 1 117 ? 5.271 2.171 7.804 1.00 88.94 117 ARG A N 1
ATOM 873 C CA . ARG A 1 117 ? 6.438 2.545 8.624 1.00 88.94 117 ARG A CA 1
ATOM 874 C C . ARG A 1 117 ? 7.764 2.140 7.995 1.00 88.94 117 ARG A C 1
ATOM 876 O O . ARG A 1 117 ? 8.764 2.854 8.126 1.00 88.94 117 ARG A O 1
ATOM 883 N N . TYR A 1 118 ? 7.800 0.968 7.368 1.00 91.56 118 TYR A N 1
ATOM 884 C CA . TYR A 1 118 ? 8.990 0.496 6.682 1.00 91.56 118 TYR A CA 1
ATOM 885 C C . TYR A 1 118 ? 9.344 1.441 5.530 1.00 91.56 118 TYR A C 1
ATOM 887 O O . TYR A 1 118 ? 10.462 1.949 5.499 1.00 91.56 118 TYR A O 1
ATOM 895 N N . TYR A 1 119 ? 8.398 1.767 4.651 1.00 92.69 119 TYR A N 1
ATOM 896 C CA . TYR A 1 119 ? 8.662 2.649 3.513 1.00 92.69 119 TYR A CA 1
ATOM 897 C C . TYR A 1 119 ? 8.992 4.085 3.922 1.00 92.69 119 TYR A C 1
ATOM 899 O O . TYR A 1 119 ? 9.843 4.710 3.291 1.00 92.69 119 TYR A O 1
ATOM 907 N N . ASP A 1 120 ? 8.402 4.600 5.000 1.00 90.50 120 ASP A N 1
ATOM 908 C CA . ASP A 1 120 ? 8.748 5.930 5.516 1.00 90.50 120 ASP A CA 1
ATOM 909 C C . ASP A 1 120 ? 10.183 6.013 6.053 1.00 90.50 120 ASP A C 1
ATOM 911 O O . ASP A 1 120 ? 10.804 7.075 6.011 1.00 90.50 120 ASP A O 1
ATOM 915 N N . SER A 1 121 ? 10.739 4.893 6.520 1.00 92.06 121 SER A N 1
ATOM 916 C CA . SER A 1 121 ? 12.136 4.805 6.966 1.00 92.06 121 SER A CA 1
ATOM 917 C C . SER A 1 121 ? 13.108 4.318 5.881 1.00 92.06 121 SER A C 1
ATOM 919 O O . SER A 1 121 ? 14.320 4.394 6.081 1.00 92.06 121 SER A O 1
ATOM 921 N N . HIS A 1 122 ? 12.601 3.854 4.734 1.00 93.81 122 HIS A N 1
ATOM 922 C CA . HIS A 1 122 ? 13.381 3.286 3.630 1.00 93.81 122 HIS A CA 1
ATOM 923 C C . HIS A 1 122 ? 12.970 3.937 2.297 1.00 93.81 122 HIS A C 1
ATOM 925 O O . HIS A 1 122 ? 12.289 3.304 1.484 1.00 93.81 122 HIS A O 1
ATOM 931 N N . PRO A 1 123 ? 13.400 5.185 2.025 1.00 92.50 123 PRO A N 1
ATOM 932 C CA . PRO A 1 123 ? 12.984 5.927 0.832 1.00 92.50 123 PRO A CA 1
ATOM 933 C C . PRO A 1 123 ? 13.314 5.197 -0.479 1.00 92.50 123 PRO A C 1
ATOM 935 O O . PRO A 1 123 ? 12.498 5.193 -1.393 1.00 92.50 123 PRO A O 1
ATOM 938 N N . GLY A 1 124 ? 14.447 4.487 -0.555 1.00 94.12 124 GLY A N 1
ATOM 939 C CA . GLY A 1 124 ? 14.780 3.659 -1.720 1.00 94.12 124 GLY A CA 1
ATOM 940 C C . GLY A 1 124 ? 13.790 2.509 -1.955 1.00 94.12 124 GLY A C 1
ATOM 941 O O . GLY A 1 124 ? 13.389 2.264 -3.088 1.00 94.12 124 GLY A O 1
ATOM 942 N N . ALA A 1 125 ? 13.324 1.844 -0.892 1.00 93.25 125 ALA A N 1
ATOM 943 C CA . ALA A 1 125 ? 12.292 0.812 -1.011 1.00 93.25 125 ALA A CA 1
ATOM 944 C C . ALA A 1 125 ? 10.935 1.417 -1.411 1.00 93.25 125 ALA A C 1
ATOM 946 O O . ALA A 1 125 ? 10.210 0.831 -2.210 1.00 93.25 125 ALA A O 1
ATOM 947 N N . LYS A 1 126 ? 10.615 2.618 -0.910 1.00 94.19 126 LYS A N 1
ATOM 948 C CA . LYS A 1 126 ? 9.405 3.369 -1.280 1.00 94.19 126 LYS A CA 1
ATOM 949 C C . LYS A 1 126 ? 9.397 3.736 -2.767 1.00 94.19 126 LYS A C 1
ATOM 951 O O . LYS A 1 126 ? 8.383 3.555 -3.434 1.00 94.19 126 LYS A O 1
ATOM 956 N N . LEU A 1 127 ? 10.534 4.191 -3.293 1.00 95.19 127 LEU A N 1
ATOM 957 C CA . LEU A 1 127 ? 10.721 4.489 -4.717 1.00 95.19 127 LEU A CA 1
ATOM 958 C C . LEU A 1 127 ? 10.647 3.230 -5.582 1.00 95.19 127 LEU A C 1
ATOM 960 O O . LEU A 1 127 ? 9.972 3.237 -6.608 1.00 95.19 127 LEU A O 1
ATOM 964 N N . ALA A 1 128 ? 11.292 2.139 -5.154 1.00 95.00 128 ALA A N 1
ATOM 965 C CA . ALA A 1 128 ? 11.196 0.855 -5.840 1.00 95.00 128 ALA A CA 1
ATOM 966 C C . ALA A 1 128 ? 9.737 0.384 -5.925 1.00 95.00 128 ALA A C 1
ATOM 968 O O . ALA A 1 128 ? 9.277 0.032 -7.008 1.00 95.00 128 ALA A O 1
ATOM 969 N N . ARG A 1 129 ? 8.983 0.455 -4.821 1.00 94.25 129 ARG A N 1
ATOM 970 C CA . ARG A 1 129 ? 7.547 0.150 -4.803 1.00 94.25 129 ARG A CA 1
ATOM 971 C C . ARG A 1 129 ? 6.760 1.023 -5.777 1.00 94.25 129 ARG A C 1
ATOM 973 O O . ARG A 1 129 ? 6.010 0.484 -6.582 1.00 94.25 129 ARG A O 1
ATOM 980 N N . ALA A 1 130 ? 6.948 2.344 -5.734 1.00 95.12 130 ALA A N 1
ATOM 981 C CA . ALA A 1 130 ? 6.243 3.276 -6.615 1.00 95.12 130 ALA A CA 1
ATOM 982 C C . ALA A 1 130 ? 6.501 2.967 -8.098 1.00 95.12 130 ALA A C 1
ATOM 984 O O . ALA A 1 130 ? 5.557 2.832 -8.872 1.00 95.12 130 ALA A O 1
ATOM 985 N N . PHE A 1 131 ? 7.768 2.757 -8.470 1.00 96.50 131 PHE A N 1
ATOM 986 C CA . PHE A 1 131 ? 8.139 2.332 -9.817 1.00 96.50 131 PHE A CA 1
ATOM 987 C C . PHE A 1 131 ? 7.444 1.023 -10.208 1.00 96.50 131 PHE A C 1
ATOM 989 O O . PHE A 1 131 ? 6.820 0.943 -11.261 1.00 96.50 131 PHE A O 1
ATOM 996 N N . ARG A 1 132 ? 7.499 -0.007 -9.354 1.00 94.44 132 ARG A N 1
ATOM 997 C CA . ARG A 1 132 ? 6.880 -1.312 -9.640 1.00 94.44 132 ARG A CA 1
ATOM 998 C C . ARG A 1 132 ? 5.357 -1.217 -9.793 1.00 94.44 132 ARG A C 1
ATOM 1000 O O . ARG A 1 132 ? 4.821 -1.875 -10.684 1.00 94.44 132 ARG A O 1
ATOM 1007 N N . SER A 1 133 ? 4.682 -0.380 -9.002 1.00 93.19 133 SER A N 1
ATOM 1008 C CA . SER A 1 133 ? 3.249 -0.090 -9.152 1.00 93.19 133 SER A CA 1
ATOM 1009 C C . SER A 1 133 ? 2.933 0.545 -10.506 1.00 93.19 133 SER A C 1
ATOM 1011 O O . SER A 1 133 ? 2.077 0.028 -11.218 1.00 93.19 133 SER A O 1
ATOM 1013 N N . MET A 1 134 ? 3.677 1.578 -10.915 1.00 95.62 134 MET A N 1
ATOM 1014 C CA . MET A 1 134 ? 3.491 2.228 -12.223 1.00 95.62 134 MET A CA 1
ATOM 1015 C C . MET A 1 134 ? 3.658 1.233 -13.374 1.00 95.62 134 MET A C 1
ATOM 1017 O O . MET A 1 134 ? 2.839 1.181 -14.287 1.00 95.62 134 MET A O 1
ATOM 1021 N N . ILE A 1 135 ? 4.661 0.353 -13.290 1.00 95.50 135 ILE A N 1
ATOM 1022 C CA . ILE A 1 135 ? 4.841 -0.723 -14.270 1.00 95.50 135 ILE A CA 1
ATOM 1023 C C . ILE A 1 135 ? 3.669 -1.710 -14.272 1.00 95.50 135 ILE A C 1
ATOM 1025 O O . ILE A 1 135 ? 3.259 -2.178 -15.332 1.00 95.50 135 ILE A O 1
ATOM 1029 N N . ALA A 1 136 ? 3.143 -2.076 -13.103 1.00 91.88 136 ALA A N 1
ATOM 1030 C CA . ALA A 1 136 ? 2.010 -2.991 -13.009 1.00 91.88 136 ALA A CA 1
ATOM 1031 C C . ALA A 1 136 ? 0.717 -2.391 -13.585 1.00 91.88 136 ALA A C 1
ATOM 1033 O O . ALA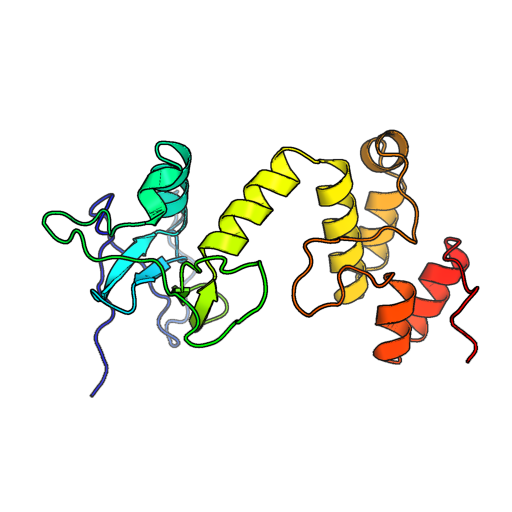 A 1 136 ? -0.101 -3.136 -14.124 1.00 91.88 136 ALA A O 1
ATOM 1034 N N . GLU A 1 137 ? 0.564 -1.072 -13.495 1.00 92.50 137 GLU A N 1
ATOM 1035 C CA . GLU A 1 137 ? -0.547 -0.304 -14.066 1.00 92.50 137 GLU A CA 1
ATOM 1036 C C . GLU A 1 137 ? -0.359 -0.001 -15.564 1.00 92.50 137 GLU A C 1
ATOM 1038 O O . GLU A 1 137 ? -1.312 0.395 -16.234 1.00 92.50 137 GLU A O 1
ATOM 1043 N N . GLY A 1 138 ? 0.842 -0.234 -16.107 1.00 93.31 138 GLY A N 1
ATOM 1044 C CA . GLY A 1 138 ? 1.196 0.072 -17.496 1.00 93.31 138 GLY A CA 1
ATOM 1045 C C . GLY A 1 138 ? 1.543 1.546 -17.737 1.00 93.31 138 GLY A C 1
ATOM 1046 O O . GLY A 1 138 ? 1.658 1.969 -18.886 1.00 93.31 138 GLY A O 1
ATOM 1047 N N . ASP A 1 139 ? 1.733 2.332 -16.676 1.00 96.62 139 ASP A N 1
ATOM 1048 C CA . ASP A 1 139 ? 2.139 3.735 -16.756 1.00 96.62 139 ASP A CA 1
ATOM 1049 C C . ASP A 1 139 ? 3.662 3.849 -16.922 1.00 96.62 139 ASP A C 1
ATOM 1051 O O . ASP A 1 139 ? 4.433 4.087 -15.987 1.00 96.62 139 ASP A O 1
ATOM 1055 N N . LEU A 1 140 ? 4.113 3.613 -18.154 1.00 96.19 140 LEU A N 1
ATOM 1056 C CA . LEU A 1 140 ? 5.531 3.645 -18.508 1.00 96.19 140 LEU A CA 1
ATOM 1057 C C . LEU A 1 140 ? 6.120 5.063 -18.475 1.00 96.19 140 LEU A C 1
ATOM 1059 O O . LEU A 1 140 ? 7.326 5.208 -18.273 1.00 96.19 140 LEU A O 1
ATOM 1063 N N . GLU A 1 141 ? 5.297 6.095 -18.669 1.00 96.31 141 GLU A N 1
ATOM 1064 C CA . GLU A 1 141 ? 5.741 7.491 -18.650 1.00 96.31 141 GLU A CA 1
ATOM 1065 C C . GLU A 1 141 ? 6.081 7.924 -17.220 1.00 96.31 141 GLU A C 1
ATOM 1067 O O . GLU A 1 141 ? 7.204 8.372 -16.973 1.00 96.31 141 GLU A O 1
ATOM 1072 N N . ALA A 1 142 ? 5.179 7.687 -16.262 1.00 96.50 142 ALA A N 1
ATOM 1073 C CA . ALA A 1 142 ? 5.439 7.976 -14.852 1.00 96.50 142 ALA A CA 1
ATOM 1074 C C . ALA A 1 142 ? 6.613 7.143 -14.306 1.00 96.50 142 ALA A C 1
ATOM 1076 O O . ALA A 1 142 ? 7.468 7.653 -13.574 1.00 96.50 142 ALA A O 1
ATOM 1077 N N . ALA A 1 143 ? 6.713 5.872 -14.715 1.00 96.94 143 ALA A N 1
ATOM 1078 C CA . ALA A 1 143 ? 7.834 5.017 -14.337 1.00 96.94 143 ALA A CA 1
ATOM 1079 C C . ALA A 1 143 ? 9.178 5.582 -14.834 1.00 96.94 143 ALA A C 1
ATOM 1081 O O . ALA A 1 143 ? 10.166 5.587 -14.093 1.00 96.94 143 ALA A O 1
ATOM 1082 N N . GLN A 1 144 ? 9.215 6.093 -16.069 1.00 96.06 144 GLN A N 1
ATOM 1083 C CA . GLN A 1 144 ? 10.403 6.726 -16.631 1.00 96.06 144 GLN A CA 1
ATOM 1084 C C . GLN A 1 144 ? 10.754 8.034 -15.908 1.00 96.06 144 GLN A C 1
ATOM 1086 O O . GLN A 1 144 ? 11.936 8.298 -15.683 1.00 96.06 144 GLN A O 1
ATOM 1091 N N . GLU A 1 145 ? 9.757 8.833 -15.520 1.00 96.38 145 GLU A N 1
ATOM 1092 C CA . GLU A 1 145 ? 9.963 10.067 -14.755 1.00 96.38 145 GLU A CA 1
ATOM 1093 C C .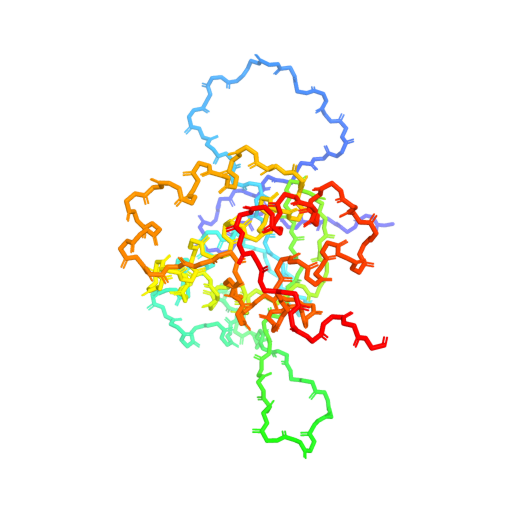 GLU A 1 145 ? 10.629 9.788 -13.399 1.00 96.38 145 GLU A C 1
ATOM 1095 O O . GLU A 1 145 ? 11.626 10.429 -13.056 1.00 96.38 145 GLU A O 1
ATOM 1100 N N . ILE A 1 146 ? 10.163 8.770 -12.665 1.00 96.06 146 ILE A N 1
ATOM 1101 C CA . ILE A 1 146 ? 10.806 8.359 -11.408 1.00 96.06 146 ILE A CA 1
ATOM 1102 C C . ILE A 1 146 ? 12.263 7.952 -11.644 1.00 96.06 146 ILE A C 1
ATOM 1104 O O . ILE A 1 146 ? 13.138 8.363 -10.882 1.00 96.06 146 ILE A O 1
ATOM 1108 N N . MET A 1 147 ? 12.553 7.182 -12.695 1.00 96.00 147 MET A N 1
ATOM 1109 C CA . MET A 1 147 ? 13.911 6.693 -12.962 1.00 96.00 147 MET A CA 1
ATOM 1110 C C . MET A 1 147 ? 14.936 7.804 -13.230 1.00 96.00 147 MET A C 1
ATOM 1112 O O . MET A 1 147 ? 16.132 7.591 -13.020 1.00 96.00 147 MET A O 1
ATOM 1116 N N . VAL A 1 148 ? 14.497 8.965 -13.723 1.00 95.69 148 VAL A N 1
ATOM 1117 C CA . VAL A 1 148 ? 15.381 10.112 -13.995 1.00 95.69 148 VAL A CA 1
ATOM 1118 C C . VAL A 1 148 ? 15.445 11.113 -12.839 1.00 95.69 148 VAL A C 1
ATOM 1120 O O . VAL A 1 148 ? 16.181 12.096 -12.933 1.00 95.69 148 VAL A O 1
ATOM 1123 N N . SER A 1 149 ? 14.698 10.876 -11.758 1.00 96.31 149 SER A N 1
ATOM 1124 C CA . SER A 1 149 ? 14.728 11.715 -10.560 1.00 96.31 149 SER A CA 1
ATOM 1125 C C . SER A 1 149 ? 16.064 11.614 -9.814 1.00 96.31 149 SER A C 1
ATOM 1127 O O . SER A 1 149 ? 16.745 10.585 -9.844 1.00 96.31 149 SER A O 1
ATOM 1129 N N . GLU A 1 150 ? 16.432 12.685 -9.106 1.00 96.25 150 GLU A N 1
ATOM 1130 C CA . GLU A 1 150 ? 17.629 12.702 -8.254 1.00 96.25 150 GLU A CA 1
ATOM 1131 C C . GLU A 1 150 ? 17.531 11.635 -7.155 1.00 96.25 150 GLU A C 1
ATOM 1133 O O . GLU A 1 150 ? 18.481 10.879 -6.957 1.00 96.25 150 GLU A O 1
ATOM 1138 N N . ASP A 1 151 ? 16.356 11.488 -6.536 1.00 95.31 151 ASP A N 1
ATOM 1139 C CA . ASP A 1 151 ? 16.106 10.514 -5.470 1.00 95.31 151 ASP A CA 1
ATOM 1140 C C . ASP A 1 151 ? 16.361 9.064 -5.923 1.00 95.31 151 ASP A C 1
ATOM 1142 O O . ASP A 1 151 ? 16.912 8.257 -5.171 1.00 95.31 151 ASP A O 1
ATOM 1146 N N . TRP A 1 152 ? 15.999 8.715 -7.164 1.00 96.00 152 TRP A N 1
ATOM 1147 C CA . TRP A 1 152 ? 16.252 7.384 -7.728 1.00 96.00 152 TRP A CA 1
ATOM 1148 C C . TRP A 1 152 ? 17.746 7.102 -7.901 1.00 96.00 152 TRP A C 1
ATOM 1150 O O . TRP A 1 152 ? 18.231 6.015 -7.565 1.00 96.00 152 TRP A O 1
ATOM 1160 N N . VAL A 1 153 ? 18.481 8.093 -8.412 1.00 94.25 153 VAL A N 1
ATOM 1161 C CA . VAL A 1 153 ? 19.930 8.001 -8.622 1.00 94.25 153 VAL A CA 1
ATOM 1162 C C . VAL A 1 153 ? 20.662 7.932 -7.282 1.00 94.25 153 VAL A C 1
ATOM 1164 O O . VAL A 1 153 ? 21.538 7.082 -7.115 1.00 94.25 153 VAL A O 1
ATOM 1167 N N . GLU A 1 154 ? 20.287 8.769 -6.312 1.00 95.06 154 GLU A N 1
ATOM 1168 C CA . GLU A 1 154 ? 20.860 8.763 -4.961 1.00 95.06 154 GLU A CA 1
ATOM 1169 C C . GLU A 1 154 ? 20.584 7.452 -4.218 1.00 95.06 154 GLU A C 1
ATOM 1171 O O . GLU A 1 154 ? 21.462 6.933 -3.525 1.00 95.06 154 GLU A O 1
ATOM 1176 N N . ALA A 1 155 ? 19.398 6.869 -4.410 1.00 93.81 155 ALA A N 1
ATOM 1177 C CA . ALA A 1 155 ? 19.050 5.565 -3.859 1.00 93.81 155 ALA A CA 1
ATOM 1178 C C . ALA A 1 155 ? 19.798 4.393 -4.530 1.00 93.81 155 ALA A C 1
ATOM 1180 O O . ALA A 1 155 ? 19.732 3.268 -4.031 1.00 93.81 155 ALA A O 1
ATOM 1181 N N . GLY A 1 156 ? 20.509 4.627 -5.642 1.00 94.25 156 GLY A N 1
ATOM 1182 C CA . GLY A 1 156 ? 21.251 3.594 -6.370 1.00 94.25 156 GLY A CA 1
ATOM 1183 C C . GLY A 1 156 ? 20.348 2.519 -6.980 1.00 94.25 156 GLY A C 1
ATOM 1184 O O . GLY A 1 156 ? 20.754 1.359 -7.092 1.00 94.25 156 GLY A O 1
ATOM 1185 N N . LEU A 1 157 ? 19.111 2.883 -7.329 1.00 95.38 157 LEU A N 1
ATOM 1186 C CA . LEU A 1 157 ? 18.114 1.955 -7.848 1.00 95.38 157 LEU A CA 1
ATOM 1187 C C . LEU A 1 157 ? 18.354 1.624 -9.326 1.00 95.38 157 LEU A C 1
ATOM 1189 O O . LEU A 1 157 ? 18.967 2.370 -10.089 1.00 95.38 157 LEU A O 1
ATOM 1193 N N . SER A 1 158 ? 17.846 0.465 -9.739 1.00 94.88 158 SER A N 1
ATOM 1194 C CA . SER A 1 158 ? 17.875 -0.001 -11.127 1.00 94.88 158 SER A CA 1
ATOM 1195 C C . SER A 1 158 ? 16.510 -0.556 -11.518 1.00 94.88 158 SER A C 1
ATOM 1197 O O . SER A 1 158 ? 15.677 -0.807 -10.651 1.00 94.88 158 SER A O 1
ATOM 1199 N N . VAL A 1 159 ? 16.296 -0.789 -12.813 1.00 95.12 159 VAL A N 1
ATOM 1200 C CA . VAL A 1 159 ? 15.045 -1.356 -13.355 1.00 95.12 159 VAL A CA 1
ATOM 1201 C C . VAL A 1 159 ? 14.720 -2.737 -12.762 1.00 95.12 159 VAL A C 1
ATOM 1203 O O . VAL A 1 159 ? 13.558 -3.128 -12.691 1.00 95.12 159 VAL A O 1
ATOM 1206 N N . ASP A 1 160 ? 15.737 -3.458 -12.283 1.00 94.50 160 ASP A N 1
ATOM 1207 C CA . ASP A 1 160 ? 15.595 -4.753 -11.607 1.00 94.50 160 ASP A CA 1
ATOM 1208 C C . ASP A 1 160 ? 15.367 -4.621 -10.090 1.00 94.50 160 ASP A C 1
ATOM 1210 O O . ASP A 1 160 ? 15.667 -5.554 -9.339 1.00 94.50 160 ASP A O 1
ATOM 1214 N N . CYS A 1 161 ? 14.912 -3.461 -9.606 1.00 93.62 161 CYS A N 1
ATOM 1215 C CA . CYS A 1 161 ? 14.587 -3.288 -8.196 1.00 93.62 161 CYS A CA 1
ATOM 1216 C C . CYS A 1 161 ? 13.500 -4.281 -7.753 1.00 93.62 161 CYS A C 1
ATOM 1218 O O . CYS A 1 161 ? 12.623 -4.686 -8.522 1.00 93.62 161 CYS A O 1
ATOM 1220 N N . LEU A 1 162 ? 13.595 -4.686 -6.490 1.00 92.56 162 LEU A N 1
ATOM 1221 C CA . LEU A 1 162 ? 12.665 -5.596 -5.834 1.00 92.56 162 LEU A CA 1
ATOM 1222 C C . LEU A 1 162 ? 11.942 -4.841 -4.719 1.00 92.56 162 LEU A C 1
ATOM 1224 O O . LEU A 1 162 ? 12.463 -3.858 -4.191 1.00 92.56 162 LEU A O 1
ATOM 1228 N N . ASP A 1 163 ? 10.765 -5.325 -4.343 1.00 88.56 163 ASP A N 1
ATOM 1229 C CA . ASP A 1 163 ? 10.063 -4.867 -3.144 1.00 88.56 163 ASP A CA 1
ATOM 1230 C C . ASP A 1 163 ? 9.731 -6.092 -2.296 1.00 88.56 163 ASP A C 1
ATOM 1232 O O . ASP A 1 163 ? 8.705 -6.734 -2.485 1.00 88.56 163 ASP A O 1
ATOM 1236 N N . GLU A 1 164 ? 10.630 -6.445 -1.375 1.00 82.19 164 GLU A N 1
ATOM 1237 C CA . GLU A 1 164 ? 10.528 -7.660 -0.554 1.00 82.19 164 GLU A CA 1
ATOM 1238 C C . GLU A 1 164 ? 9.271 -7.699 0.331 1.00 82.19 164 GLU A C 1
ATOM 1240 O O . GLU A 1 164 ? 8.893 -8.765 0.818 1.00 82.19 164 GLU A O 1
ATOM 1245 N N . ARG A 1 165 ? 8.635 -6.542 0.550 1.00 83.94 165 ARG A N 1
ATOM 1246 C CA . ARG A 1 165 ? 7.402 -6.384 1.328 1.00 83.94 165 ARG A CA 1
ATOM 1247 C C . ARG A 1 165 ? 6.136 -6.479 0.472 1.00 83.94 165 ARG A C 1
ATOM 1249 O O . ARG A 1 165 ? 5.044 -6.476 1.027 1.00 83.94 165 ARG A O 1
ATOM 1256 N N . GLU A 1 166 ? 6.256 -6.569 -0.852 1.00 81.56 166 GLU A N 1
ATOM 1257 C CA . GLU A 1 166 ? 5.101 -6.678 -1.741 1.00 81.56 166 GLU A CA 1
ATOM 1258 C C . GLU A 1 166 ? 4.299 -7.961 -1.460 1.00 81.56 166 GLU A C 1
ATOM 1260 O O . GLU A 1 166 ? 4.838 -9.075 -1.397 1.00 81.56 166 GLU A O 1
ATOM 1265 N N . GLU A 1 167 ? 2.985 -7.802 -1.304 1.00 69.56 167 GLU A N 1
ATOM 1266 C CA . GLU A 1 167 ? 2.068 -8.911 -1.060 1.00 69.56 167 GLU A CA 1
ATOM 1267 C C . GLU A 1 167 ? 1.925 -9.834 -2.283 1.00 69.56 167 GLU A C 1
ATOM 1269 O O . GLU A 1 167 ? 2.248 -9.490 -3.414 1.00 69.56 167 GLU A O 1
ATOM 1274 N N . GLY A 1 168 ? 1.422 -11.052 -2.065 1.00 70.75 168 GLY A N 1
ATOM 1275 C CA . GLY A 1 168 ? 1.161 -12.003 -3.155 1.00 70.75 168 GLY A CA 1
ATOM 1276 C C . GLY A 1 168 ? 2.377 -12.817 -3.609 1.00 70.75 168 GLY A C 1
ATOM 1277 O O . GLY A 1 168 ? 2.278 -13.576 -4.570 1.00 70.75 168 GLY A O 1
ATOM 1278 N N . GLY A 1 169 ? 3.511 -12.714 -2.906 1.00 72.50 169 GLY A N 1
ATOM 1279 C CA . GLY A 1 169 ? 4.715 -13.504 -3.192 1.00 72.50 169 GLY A CA 1
ATOM 1280 C C . GLY A 1 169 ? 5.491 -13.028 -4.423 1.00 72.50 169 GLY A C 1
ATOM 1281 O O . GLY A 1 169 ? 6.418 -13.703 -4.866 1.00 72.50 169 GLY A O 1
ATOM 1282 N N . THR A 1 170 ? 5.133 -11.864 -4.963 1.00 81.25 170 THR A N 1
ATOM 1283 C CA . THR A 1 170 ? 5.804 -11.229 -6.100 1.00 81.25 170 THR A CA 1
ATOM 1284 C C . THR A 1 170 ? 6.974 -10.350 -5.682 1.00 81.25 170 THR A C 1
ATOM 1286 O O . THR A 1 170 ? 7.745 -9.944 -6.545 1.00 81.25 170 THR A O 1
ATOM 1289 N N . GLY A 1 171 ? 7.167 -10.107 -4.382 1.00 80.12 171 GLY A N 1
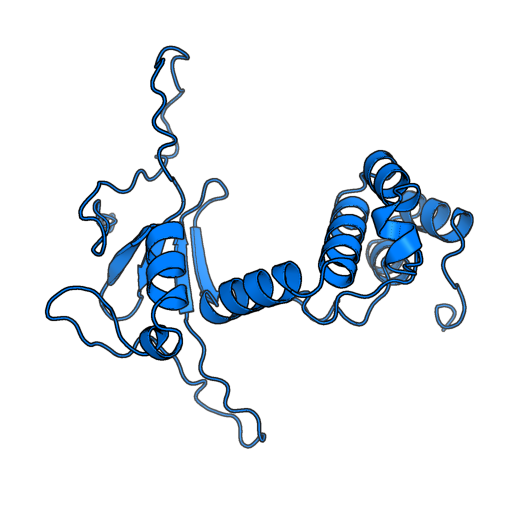ATOM 1290 C CA . GLY A 1 171 ? 8.222 -9.223 -3.887 1.00 80.12 171 GLY A CA 1
ATOM 1291 C C . GLY A 1 171 ? 9.650 -9.639 -4.245 1.00 80.12 171 GLY A C 1
ATOM 1292 O O . GLY A 1 171 ? 10.539 -8.798 -4.344 1.00 80.12 171 GLY A O 1
ATOM 1293 N N . GLY A 1 172 ? 9.868 -10.932 -4.509 1.00 84.88 172 GLY A N 1
ATOM 1294 C CA . GLY A 1 172 ? 11.142 -11.461 -5.007 1.00 84.88 172 GLY A CA 1
ATOM 1295 C C . GLY A 1 172 ? 11.297 -11.442 -6.533 1.00 84.88 172 GLY A C 1
ATOM 1296 O O . GLY A 1 172 ? 12.310 -11.920 -7.039 1.00 84.88 172 GLY A O 1
ATOM 1297 N N . LEU A 1 173 ? 10.301 -10.951 -7.276 1.00 89.38 173 LEU A N 1
ATOM 1298 C CA . LEU A 1 173 ? 10.291 -10.922 -8.737 1.00 89.38 173 LEU A CA 1
ATOM 1299 C C . LEU A 1 173 ? 10.545 -9.507 -9.253 1.00 89.38 173 LEU A C 1
ATOM 1301 O O . LEU A 1 173 ? 10.018 -8.528 -8.732 1.00 89.38 173 LEU A O 1
ATOM 1305 N N . THR A 1 174 ? 11.313 -9.393 -10.334 1.00 93.06 174 THR A N 1
ATOM 1306 C CA . THR A 1 174 ? 11.492 -8.107 -11.014 1.00 93.06 174 THR A CA 1
ATOM 1307 C C . THR A 1 174 ? 10.221 -7.710 -11.762 1.00 93.06 174 THR A C 1
ATOM 1309 O O . THR A 1 174 ? 9.410 -8.557 -12.153 1.00 93.06 174 THR A O 1
ATOM 1312 N N . SER A 1 175 ? 10.077 -6.415 -12.046 1.00 93.75 175 SER A N 1
ATOM 1313 C CA . SER A 1 175 ? 9.024 -5.897 -12.929 1.00 93.75 175 SER A CA 1
ATOM 1314 C C . SER A 1 175 ? 8.961 -6.626 -14.277 1.00 93.75 175 SER A C 1
ATOM 1316 O O . SER A 1 175 ? 7.872 -6.882 -14.791 1.00 93.75 175 SER A O 1
ATOM 1318 N N . LEU A 1 176 ? 10.116 -7.029 -14.825 1.00 94.69 176 LEU A N 1
ATOM 1319 C CA . LEU A 1 176 ? 10.186 -7.770 -16.085 1.00 94.69 176 LEU A CA 1
ATOM 1320 C C . LEU A 1 176 ? 9.572 -9.169 -15.958 1.00 94.69 176 LEU A C 1
ATOM 1322 O O . LEU A 1 176 ? 8.785 -9.569 -16.814 1.00 94.69 176 LEU A O 1
ATOM 1326 N N . ALA A 1 177 ? 9.887 -9.900 -14.885 1.00 92.38 177 ALA A N 1
ATOM 1327 C CA . ALA A 1 177 ? 9.308 -11.220 -14.641 1.00 92.38 177 ALA A CA 1
ATOM 1328 C C . ALA A 1 177 ? 7.777 -11.148 -14.503 1.00 92.38 177 ALA A C 1
ATOM 1330 O O . ALA A 1 177 ? 7.065 -12.002 -15.033 1.00 92.38 177 ALA A O 1
ATOM 1331 N N . LEU A 1 178 ? 7.266 -10.097 -13.853 1.00 91.12 178 LEU A N 1
ATOM 1332 C CA . LEU A 1 178 ? 5.828 -9.867 -13.718 1.00 91.12 178 LEU A CA 1
ATOM 1333 C C . LEU A 1 178 ? 5.157 -9.533 -15.056 1.00 91.12 178 LEU A C 1
ATOM 1335 O O . LEU A 1 178 ? 4.113 -10.105 -15.366 1.00 91.12 178 LEU A O 1
ATOM 1339 N N . ALA A 1 179 ? 5.753 -8.650 -15.864 1.00 93.38 179 ALA A N 1
ATOM 1340 C CA . ALA A 1 179 ? 5.235 -8.305 -17.190 1.00 93.38 179 ALA A CA 1
ATOM 1341 C C . ALA A 1 179 ? 5.167 -9.537 -18.109 1.00 93.38 179 ALA A C 1
ATOM 1343 O O . ALA A 1 179 ? 4.133 -9.802 -18.722 1.00 93.38 179 ALA A O 1
ATOM 1344 N N . LEU A 1 180 ? 6.226 -10.354 -18.124 1.00 92.50 180 LEU A N 1
ATOM 1345 C CA . LEU A 1 180 ? 6.259 -11.603 -18.889 1.00 92.50 180 LEU A CA 1
ATOM 1346 C C . LEU A 1 180 ? 5.211 -12.611 -18.405 1.00 92.50 180 LEU A C 1
ATOM 1348 O O . LEU A 1 180 ? 4.517 -13.203 -19.228 1.00 92.50 180 LEU A O 1
ATOM 1352 N N . GLY A 1 181 ? 5.047 -12.772 -17.088 1.00 90.06 181 GLY A N 1
ATOM 1353 C CA . GLY A 1 181 ? 4.021 -13.647 -16.513 1.00 90.06 181 GLY A CA 1
ATOM 1354 C C . GLY A 1 181 ? 2.589 -13.241 -16.884 1.00 90.06 181 GLY A C 1
ATOM 1355 O O . GLY A 1 181 ? 1.715 -14.100 -16.982 1.00 90.06 181 GLY A O 1
ATOM 1356 N N . ARG A 1 182 ? 2.355 -11.946 -17.138 1.00 91.06 182 ARG A N 1
ATOM 1357 C CA . ARG A 1 182 ? 1.072 -11.399 -17.611 1.00 91.06 182 ARG A CA 1
ATOM 1358 C C . ARG A 1 182 ? 0.913 -11.421 -19.137 1.00 91.06 182 ARG A C 1
ATOM 1360 O O . ARG A 1 182 ? -0.188 -11.180 -19.622 1.00 91.06 182 ARG A O 1
ATOM 1367 N N . GLY A 1 183 ? 1.975 -11.719 -19.890 1.00 92.62 183 GLY A N 1
ATOM 1368 C CA . GLY A 1 183 ? 1.982 -11.625 -21.354 1.00 92.62 183 GLY A CA 1
ATOM 1369 C C . GLY A 1 183 ? 2.007 -10.186 -21.883 1.00 92.62 183 GLY A C 1
ATOM 1370 O O . GLY A 1 183 ? 1.615 -9.949 -23.023 1.00 92.62 183 GLY A O 1
ATOM 1371 N N . ASP A 1 184 ? 2.449 -9.227 -21.068 1.00 94.38 184 ASP A N 1
ATOM 1372 C CA . ASP A 1 184 ? 2.546 -7.816 -21.438 1.00 94.38 184 ASP A CA 1
ATOM 1373 C C . ASP A 1 184 ? 3.870 -7.545 -22.172 1.00 94.38 184 ASP A C 1
ATOM 1375 O O . ASP A 1 184 ? 4.906 -7.225 -21.579 1.00 94.38 184 ASP A O 1
ATOM 1379 N N . GLU A 1 185 ? 3.844 -7.741 -23.493 1.00 94.06 185 GLU A N 1
ATOM 1380 C CA . GLU A 1 185 ? 5.020 -7.573 -24.350 1.00 94.06 185 GLU A CA 1
ATOM 1381 C C . GLU A 1 185 ? 5.521 -6.127 -24.430 1.00 94.06 185 GLU A C 1
ATOM 1383 O O . GLU A 1 185 ? 6.718 -5.916 -24.636 1.00 94.06 185 GLU A O 1
ATOM 1388 N N . GLU A 1 186 ? 4.630 -5.140 -24.328 1.00 94.56 186 GLU A N 1
ATOM 1389 C CA . GLU A 1 186 ? 4.991 -3.726 -24.446 1.00 94.56 186 GLU A CA 1
ATOM 1390 C C . GLU A 1 186 ? 5.809 -3.297 -23.233 1.00 94.56 186 GLU A C 1
ATOM 1392 O O . GLU A 1 186 ? 6.950 -2.844 -23.379 1.00 94.56 186 GLU A O 1
ATOM 1397 N N . THR A 1 187 ? 5.287 -3.573 -22.039 1.00 95.56 187 THR A N 1
ATOM 1398 C CA . THR A 1 187 ? 5.986 -3.319 -20.781 1.00 95.56 187 THR A CA 1
ATOM 1399 C C . THR A 1 187 ? 7.297 -4.100 -20.707 1.00 95.56 187 THR A C 1
ATOM 1401 O O . THR A 1 187 ? 8.337 -3.544 -20.348 1.00 95.56 187 THR A O 1
ATOM 1404 N N . ALA A 1 188 ? 7.305 -5.376 -21.111 1.00 95.19 188 ALA A N 1
ATOM 1405 C CA . ALA A 1 188 ? 8.531 -6.174 -21.133 1.00 95.19 188 ALA A CA 1
ATOM 1406 C C . ALA A 1 188 ? 9.599 -5.579 -22.070 1.00 95.19 188 ALA A C 1
ATOM 1408 O O . ALA A 1 188 ? 10.773 -5.500 -21.701 1.00 95.19 188 ALA A O 1
ATOM 1409 N N . ARG A 1 189 ? 9.210 -5.119 -23.268 1.00 95.00 189 ARG A N 1
ATOM 1410 C CA . ARG A 1 189 ? 10.124 -4.453 -24.210 1.00 95.00 189 ARG A CA 1
ATOM 1411 C C . ARG A 1 189 ? 10.678 -3.149 -23.645 1.00 95.00 189 ARG A C 1
ATOM 1413 O O . ARG A 1 189 ? 11.880 -2.913 -23.782 1.00 95.00 189 ARG A O 1
ATOM 1420 N N . ALA A 1 190 ? 9.836 -2.334 -23.014 1.00 95.88 190 ALA A N 1
ATOM 1421 C CA . ALA A 1 190 ? 10.258 -1.086 -22.387 1.00 95.88 190 ALA A CA 1
ATOM 1422 C C . ALA A 1 190 ? 11.307 -1.347 -21.296 1.00 95.88 190 ALA A C 1
ATOM 1424 O O . ALA A 1 190 ? 12.413 -0.811 -21.368 1.00 95.88 190 ALA A O 1
ATOM 1425 N N . LEU A 1 191 ? 11.027 -2.274 -20.377 1.00 96.06 191 LEU A N 1
ATOM 1426 C CA . LEU A 1 191 ? 11.945 -2.651 -19.298 1.00 96.06 191 LEU A CA 1
ATOM 1427 C C . LEU A 1 191 ? 13.292 -3.169 -19.825 1.00 96.06 191 LEU A C 1
ATOM 1429 O O . LEU A 1 191 ? 14.344 -2.784 -19.316 1.00 96.06 191 LEU A O 1
ATOM 1433 N N . ILE A 1 192 ? 13.287 -3.993 -20.879 1.00 95.56 192 ILE A N 1
ATOM 1434 C CA . ILE A 1 192 ? 14.525 -4.461 -21.527 1.00 95.56 192 ILE A CA 1
ATOM 1435 C C . ILE A 1 192 ? 15.300 -3.284 -22.130 1.00 95.56 192 ILE A C 1
ATOM 1437 O O . ILE A 1 192 ? 16.519 -3.211 -21.976 1.00 95.56 192 ILE A O 1
ATOM 1441 N N . SER A 1 193 ? 14.616 -2.342 -22.787 1.00 95.56 193 SER A N 1
ATOM 1442 C CA . SER A 1 193 ? 15.259 -1.151 -23.359 1.00 95.56 193 SER A CA 1
ATOM 1443 C C . SER A 1 193 ? 15.891 -0.249 -22.295 1.00 95.56 193 SER A C 1
ATOM 1445 O O . SER A 1 193 ? 16.905 0.398 -22.550 1.00 95.56 193 SER A O 1
ATOM 1447 N N . TRP A 1 194 ? 15.328 -0.262 -21.087 1.00 95.56 194 TRP A N 1
ATOM 1448 C CA . TRP A 1 194 ? 15.824 0.458 -19.920 1.00 95.56 194 TRP A CA 1
ATOM 1449 C C . TRP A 1 194 ? 16.930 -0.286 -19.157 1.00 95.56 194 TRP A C 1
ATOM 1451 O O . TRP A 1 194 ? 17.491 0.255 -18.206 1.00 95.56 194 TRP A O 1
ATOM 1461 N N . GLY A 1 195 ? 17.288 -1.499 -19.590 1.00 93.75 195 GLY A N 1
ATOM 1462 C CA . GLY A 1 195 ? 18.417 -2.257 -19.055 1.00 93.75 195 GLY A CA 1
ATOM 1463 C C . GLY A 1 195 ? 18.054 -3.349 -18.049 1.00 93.75 195 GLY A C 1
ATOM 1464 O O . GLY A 1 195 ? 18.939 -3.787 -17.315 1.00 93.75 195 GLY A O 1
ATOM 1465 N N . ALA A 1 196 ? 16.797 -3.805 -18.008 1.00 93.69 196 ALA A N 1
ATOM 1466 C CA . ALA A 1 196 ? 16.413 -4.966 -17.205 1.00 93.69 196 ALA A CA 1
ATOM 1467 C C . ALA A 1 196 ? 17.211 -6.219 -17.604 1.00 93.69 196 ALA A C 1
ATOM 1469 O O . ALA A 1 196 ? 17.387 -6.520 -18.793 1.00 93.69 196 ALA A O 1
ATOM 1470 N N . ARG A 1 197 ? 17.679 -6.982 -16.611 1.00 91.75 197 ARG A N 1
ATOM 1471 C CA . ARG A 1 197 ? 18.415 -8.228 -16.855 1.00 91.75 197 ARG A CA 1
ATOM 1472 C C . ARG A 1 197 ? 17.479 -9.305 -17.400 1.00 91.75 197 ARG A C 1
ATOM 1474 O O . ARG A 1 197 ? 16.440 -9.606 -16.822 1.00 91.75 197 ARG A O 1
ATOM 1481 N N . THR A 1 198 ? 17.895 -9.943 -18.492 1.00 85.62 198 THR A N 1
ATOM 1482 C CA . THR A 1 198 ? 17.172 -11.070 -19.111 1.00 85.62 198 THR A CA 1
ATOM 1483 C C . THR A 1 198 ? 17.707 -12.442 -18.684 1.00 85.62 198 THR A C 1
ATOM 1485 O O . THR A 1 198 ? 17.121 -13.477 -19.008 1.00 85.62 198 THR A O 1
ATOM 1488 N N . GLU A 1 199 ? 18.818 -12.468 -17.944 1.00 67.81 199 GLU A N 1
ATOM 1489 C CA . GLU A 1 199 ? 19.457 -13.695 -17.472 1.00 67.81 199 GLU A CA 1
ATOM 1490 C C . GLU A 1 199 ? 18.559 -14.412 -16.450 1.00 67.81 199 GLU A C 1
ATOM 1492 O O . GLU A 1 199 ? 18.164 -13.833 -15.441 1.00 67.81 199 GLU A O 1
ATOM 1497 N N . GLY A 1 200 ? 18.226 -15.680 -16.718 1.00 59.97 200 GLY A N 1
ATOM 1498 C CA . GLY A 1 200 ? 17.347 -16.499 -15.868 1.00 59.97 200 GLY A CA 1
ATOM 1499 C C . GLY A 1 200 ? 15.879 -16.582 -16.309 1.00 59.97 200 GLY A C 1
ATOM 1500 O O . GLY A 1 200 ? 15.126 -17.338 -15.705 1.00 59.97 200 GLY A O 1
ATOM 1501 N N . LEU A 1 201 ? 15.475 -15.874 -17.373 1.00 56.94 201 LEU A N 1
ATOM 1502 C CA . LEU A 1 201 ? 14.105 -15.917 -17.925 1.00 56.94 201 LEU A CA 1
ATOM 1503 C C . LEU A 1 201 ? 13.925 -16.918 -19.084 1.00 56.94 201 LEU A C 1
ATOM 1505 O O . LEU A 1 201 ? 12.805 -17.145 -19.533 1.00 56.94 201 LEU A O 1
ATOM 1509 N N . ALA A 1 202 ? 15.013 -17.525 -19.567 1.00 40.88 202 ALA A N 1
ATOM 1510 C CA . ALA A 1 202 ? 14.994 -18.591 -20.567 1.00 40.88 202 ALA A CA 1
ATOM 1511 C C . ALA A 1 202 ? 15.136 -19.957 -19.875 1.00 40.88 202 ALA A C 1
ATOM 1513 O O . ALA A 1 202 ? 16.252 -20.423 -19.636 1.00 40.88 202 ALA A O 1
ATOM 1514 N N . GLY A 1 203 ? 14.001 -20.568 -19.533 1.00 39.47 203 GLY A N 1
ATOM 1515 C CA . GLY A 1 203 ? 13.885 -21.947 -19.054 1.00 39.47 203 GLY A CA 1
ATOM 1516 C C . GLY A 1 203 ? 12.746 -22.652 -19.764 1.00 39.47 203 GLY A C 1
ATOM 1517 O O . GLY A 1 203 ? 11.634 -22.084 -19.751 1.00 39.47 203 GLY A O 1
#

Foldseek 3Di:
DDDDQDQAALQPRHGADADDPDDPDPPDDPDPDPRQNKKKAQPPPRHMHRLVSVLVVCVVPVVVLQADPGPPGRDGQWDFDPDDPDPDRDTFRFIWIGDPVGIDGRDRSVLVSVVVVVCVVPVQLVLLVVLLVCLVVVVLVVNVVSCPDPSNVVSVDAQQDFNCSDPPPCRNPGSLRVCVVVVNPPSNVSSVVRPDDPPPVPD

Organism: NCBI:txid1086054